Protein AF-0000000077143877 (afdb_homodimer)

Radius of gyration: 18.64 Å; Cα contacts (8 Å, |Δi|>4): 654; chains: 2; bounding box: 45×57×40 Å

InterPro domains:
  IPR003718 OsmC/Ohr conserved domain [PF02566] (35-132)
  IPR015946 K homology domain-like, alpha/beta [G3DSA:3.30.300.20] (2-137)
  IPR036102 OsmC/Ohr superfamily [SSF82784] (4-134)

Secondary structure (DSSP, 8-state):
-PPEEEEEEEEE-TTS-EEEE-SS-EEEE-TTSSSS--HHHHHHHHHHHHHHHHHHHHHHHHH---EEEEEEEEEEEE-SS-TTS--SEEEEEEEEEEEESS-HHHHHHHHHHHHHH-HHHHHHTTT-EEEEEEEE-/-PPEEEEEEEEE-TTS-EEEE-SS-EEEE-TTSSSS--HHHHHHHHHHHHHHHHHHHHHHHHH---EEEEEEEEEEEE-SS-TTS--SEEEEEEEEEEEESS-HHHHHHHHHHHHHH-HHHHHHTTT-EEEEEEEE-

Structure (mmCIF, N/CA/C/O backbone):
data_AF-0000000077143877-model_v1
#
loop_
_entity.id
_entity.type
_entity.pdbx_description
1 polymer 'Osmotically inducible protein C (OsmC)-like protein'
#
loop_
_atom_site.group_PDB
_atom_site.id
_atom_site.type_symbol
_atom_site.label_atom_id
_atom_site.label_alt_id
_atom_site.label_comp_id
_atom_site.label_asym_id
_atom_site.label_entity_id
_atom_site.label_seq_id
_atom_site.pdbx_PDB_ins_code
_atom_site.Cartn_x
_atom_site.Cartn_y
_atom_site.Cartn_z
_atom_site.occupancy
_atom_site.B_iso_or_equiv
_atom_site.auth_seq_id
_atom_site.auth_comp_id
_atom_site.auth_asym_id
_atom_site.auth_atom_id
_atom_site.pdbx_PDB_model_num
ATOM 1 N N . MET A 1 1 ? 21.422 12.633 -6.816 1 52.41 1 MET A N 1
ATOM 2 C CA . MET A 1 1 ? 21.797 11.789 -5.691 1 52.41 1 MET A CA 1
ATOM 3 C C . MET A 1 1 ? 21.281 10.367 -5.875 1 52.41 1 MET A C 1
ATOM 5 O O . MET A 1 1 ? 20.406 10.125 -6.707 1 52.41 1 MET A O 1
ATOM 9 N N . ALA A 1 2 ? 21.688 9.391 -5.031 1 69.44 2 ALA A N 1
ATOM 10 C CA . ALA A 1 2 ? 21.672 7.938 -5.188 1 69.44 2 ALA A CA 1
ATOM 11 C C . ALA A 1 2 ? 20.234 7.402 -5.07 1 69.44 2 ALA A C 1
ATOM 13 O O . ALA A 1 2 ? 19.406 7.984 -4.375 1 69.44 2 ALA A O 1
ATOM 14 N N . ARG A 1 3 ? 19.781 6.559 -5.949 1 89.31 3 ARG A N 1
ATOM 15 C CA . ARG A 1 3 ? 18.547 5.762 -5.984 1 89.31 3 ARG A CA 1
ATOM 16 C C . ARG A 1 3 ? 18.328 5.047 -4.656 1 89.31 3 ARG A C 1
ATOM 18 O O . ARG A 1 3 ? 19.281 4.559 -4.039 1 89.31 3 ARG A O 1
ATOM 25 N N . LYS A 1 4 ? 17.094 5.277 -4.086 1 94.56 4 LYS A N 1
ATOM 26 C CA . LYS A 1 4 ? 16.734 4.48 -2.918 1 94.56 4 LYS A CA 1
ATOM 27 C C . LYS A 1 4 ? 16.109 3.152 -3.334 1 94.56 4 LYS A C 1
ATOM 29 O O . LYS A 1 4 ? 15.18 3.125 -4.145 1 94.56 4 LYS A O 1
ATOM 34 N N . GLU A 1 5 ? 16.688 2.064 -2.715 1 95.88 5 GLU A N 1
ATOM 35 C CA . GLU A 1 5 ? 16.25 0.734 -3.129 1 95.88 5 GLU A CA 1
ATOM 36 C C . GLU A 1 5 ? 15.617 -0.028 -1.97 1 95.88 5 GLU A C 1
ATOM 38 O O . GLU A 1 5 ? 16 0.163 -0.813 1 95.88 5 GLU A O 1
ATOM 43 N N . TYR A 1 6 ? 14.695 -0.876 -2.342 1 96.25 6 TYR A N 1
ATOM 44 C CA . TYR A 1 6 ? 13.969 -1.703 -1.387 1 96.25 6 TYR A CA 1
ATOM 45 C C . TYR A 1 6 ? 13.922 -3.156 -1.846 1 96.25 6 TYR A C 1
ATOM 47 O O . TYR A 1 6 ? 13.836 -3.432 -3.045 1 96.25 6 TYR A O 1
ATOM 55 N N . ALA A 1 7 ? 13.984 -4.027 -0.867 1 97.75 7 ALA A N 1
ATOM 56 C CA . ALA A 1 7 ? 13.883 -5.457 -1.147 1 97.75 7 ALA A CA 1
ATOM 57 C C . ALA A 1 7 ? 12.945 -6.145 -0.155 1 97.75 7 ALA A C 1
ATOM 59 O O . ALA A 1 7 ? 13.062 -5.949 1.057 1 97.75 7 ALA A O 1
ATOM 60 N N . PHE A 1 8 ? 12.008 -6.906 -0.697 1 98.38 8 PHE A N 1
ATOM 61 C CA . PHE A 1 8 ? 11.023 -7.598 0.123 1 98.38 8 PHE A CA 1
ATOM 62 C C . PHE A 1 8 ? 10.766 -9 -0.412 1 98.38 8 PHE A C 1
ATOM 64 O O . PHE A 1 8 ? 10.992 -9.273 -1.592 1 98.38 8 PHE A O 1
ATOM 71 N N . THR A 1 9 ? 10.32 -9.852 0.498 1 98.81 9 THR A N 1
ATOM 72 C CA . THR A 1 9 ? 9.875 -11.18 0.097 1 98.81 9 THR A CA 1
ATOM 73 C C . THR A 1 9 ? 8.539 -11.523 0.747 1 98.81 9 THR A C 1
ATOM 75 O O . THR A 1 9 ? 8.188 -10.969 1.79 1 98.81 9 THR A O 1
ATOM 78 N N . ALA A 1 10 ? 7.785 -12.367 0.108 1 98.88 10 ALA A N 1
ATOM 79 C CA . ALA A 1 10 ? 6.531 -12.859 0.678 1 98.88 10 ALA A CA 1
ATOM 80 C C . ALA A 1 10 ? 6.246 -14.289 0.224 1 98.88 10 ALA A C 1
ATOM 82 O O . ALA A 1 10 ? 6.684 -14.703 -0.854 1 98.88 10 ALA A O 1
ATOM 83 N N . LYS A 1 11 ? 5.527 -14.969 1.056 1 98.88 11 LYS A N 1
ATOM 84 C CA . LYS A 1 11 ? 5.195 -16.359 0.757 1 98.88 11 LYS A CA 1
ATOM 85 C C . LYS A 1 11 ? 3.762 -16.688 1.161 1 98.88 11 LYS A C 1
ATOM 87 O O . LYS A 1 11 ? 3.297 -16.25 2.219 1 98.88 11 LYS A O 1
ATOM 92 N N . LEU A 1 12 ? 3.164 -17.469 0.343 1 98.81 12 LEU A N 1
ATOM 93 C CA . LEU A 1 12 ? 1.845 -18 0.667 1 98.81 12 LEU A CA 1
ATOM 94 C C . LEU A 1 12 ? 1.952 -19.141 1.681 1 98.81 12 LEU A C 1
ATOM 96 O O . LEU A 1 12 ? 2.756 -20.062 1.506 1 98.81 12 LEU A O 1
ATOM 100 N N . ASN A 1 13 ? 1.117 -19.062 2.643 1 98.75 13 ASN A N 1
ATOM 101 C CA . ASN A 1 13 ? 1.1 -20.109 3.666 1 98.75 13 ASN A CA 1
ATOM 102 C C . ASN A 1 13 ? 0.046 -21.172 3.369 1 98.75 13 ASN A C 1
ATOM 104 O O . ASN A 1 13 ? -0.885 -20.922 2.6 1 98.75 13 ASN A O 1
ATOM 108 N N . PRO A 1 14 ? 0.128 -22.297 3.973 1 97.5 14 PRO A N 1
ATOM 109 C CA . PRO A 1 14 ? -0.839 -23.375 3.738 1 97.5 14 PRO A CA 1
ATOM 110 C C . PRO A 1 14 ? -2.27 -22.969 4.086 1 97.5 14 PRO A C 1
ATOM 112 O O . PRO A 1 14 ? -3.221 -23.453 3.469 1 97.5 14 PRO A O 1
ATOM 115 N N . ASP A 1 15 ? -2.438 -22.078 5.055 1 97.5 15 ASP A N 1
ATOM 116 C CA . ASP A 1 15 ? -3.779 -21.672 5.457 1 97.5 15 ASP A CA 1
ATOM 117 C C . ASP A 1 15 ? -4.277 -20.5 4.605 1 97.5 15 ASP A C 1
ATOM 119 O O . ASP A 1 15 ? -5.254 -19.844 4.957 1 97.5 15 ASP A O 1
ATOM 123 N N . ARG A 1 16 ? -3.514 -20.078 3.578 1 97.25 16 ARG A N 1
ATOM 124 C CA . ARG A 1 16 ? -3.859 -19.109 2.543 1 97.25 16 ARG A CA 1
ATOM 125 C C . ARG A 1 16 ? -3.561 -17.688 3.006 1 97.25 16 ARG A C 1
ATOM 127 O O . ARG A 1 16 ? -3.832 -16.719 2.283 1 97.25 16 ARG A O 1
ATOM 134 N N . THR A 1 17 ? -3.043 -17.578 4.23 1 98.69 17 THR A N 1
ATOM 135 C CA . THR A 1 17 ? -2.479 -16.297 4.598 1 98.69 17 THR A CA 1
ATOM 136 C C . THR A 1 17 ? -1.155 -16.062 3.871 1 98.69 17 THR A C 1
ATOM 138 O O . THR A 1 17 ? -0.619 -16.969 3.236 1 98.69 17 THR A O 1
ATOM 141 N N . VAL A 1 18 ? -0.719 -14.836 3.896 1 98.88 18 VAL A N 1
ATOM 142 C CA . VAL A 1 18 ? 0.561 -14.492 3.283 1 98.88 18 VAL A CA 1
ATOM 143 C C . VAL A 1 18 ? 1.492 -13.891 4.336 1 98.88 18 VAL A C 1
ATOM 145 O O . VAL A 1 18 ? 1.083 -13.039 5.121 1 98.88 18 VAL A O 1
ATOM 148 N N . THR A 1 19 ? 2.684 -14.367 4.379 1 98.94 19 THR A N 1
ATOM 149 C CA . THR A 1 19 ? 3.705 -13.766 5.227 1 98.94 19 THR A CA 1
ATOM 150 C C . THR A 1 19 ? 4.699 -12.961 4.387 1 98.94 19 THR A C 1
ATOM 152 O O . THR A 1 19 ? 5.34 -13.508 3.486 1 98.94 19 THR A O 1
ATOM 155 N N . GLY A 1 20 ? 4.758 -11.734 4.633 1 98.81 20 GLY A N 1
ATOM 156 C CA . GLY A 1 20 ? 5.738 -10.859 4.016 1 98.81 20 GLY A CA 1
ATOM 157 C C . GLY A 1 20 ? 6.887 -10.5 4.941 1 98.81 20 GLY A C 1
ATOM 158 O O . GLY A 1 20 ? 6.707 -10.414 6.16 1 98.81 20 GLY A O 1
ATOM 159 N N . LYS A 1 21 ? 8.031 -10.242 4.324 1 98.44 21 LYS A N 1
ATOM 160 C CA . LYS A 1 21 ? 9.211 -9.906 5.109 1 98.44 21 LYS A CA 1
ATOM 161 C C . LYS A 1 21 ? 9.883 -8.641 4.582 1 98.44 21 LYS A C 1
ATOM 163 O O . LYS A 1 21 ? 10.047 -8.477 3.371 1 98.44 21 LYS A O 1
ATOM 168 N N . THR A 1 22 ? 10.156 -7.793 5.488 1 97.31 22 THR A N 1
ATOM 169 C CA . THR A 1 22 ? 11.039 -6.652 5.27 1 97.31 22 THR A CA 1
ATOM 170 C C . THR A 1 22 ? 12.367 -6.852 5.992 1 97.31 22 THR A C 1
ATOM 172 O O . THR A 1 22 ? 12.547 -7.84 6.707 1 97.31 22 THR A O 1
ATOM 175 N N . PRO A 1 23 ? 13.352 -6.012 5.801 1 96.75 23 PRO A N 1
ATOM 176 C CA . PRO A 1 23 ? 14.648 -6.219 6.449 1 96.75 23 PRO A CA 1
ATOM 177 C C . PRO A 1 23 ? 14.523 -6.418 7.961 1 96.75 23 PRO A C 1
ATOM 179 O O . PRO A 1 23 ? 15.258 -7.227 8.539 1 96.75 23 PRO A O 1
ATOM 182 N N . LYS A 1 24 ? 13.508 -5.805 8.625 1 97.44 24 LYS A N 1
ATOM 183 C CA . LYS A 1 24 ? 13.477 -5.84 10.086 1 97.44 24 LYS A CA 1
ATOM 184 C C . LYS A 1 24 ? 12.141 -6.383 10.594 1 97.44 24 LYS A C 1
ATOM 186 O O . LYS A 1 24 ? 11.969 -6.57 11.805 1 97.44 24 LYS A O 1
ATOM 191 N N . HIS A 1 25 ? 11.188 -6.609 9.742 1 98.25 25 HIS A N 1
ATOM 192 C CA . HIS A 1 25 ? 9.852 -6.953 10.203 1 98.25 25 HIS A CA 1
ATOM 193 C C . HIS A 1 25 ? 9.25 -8.086 9.375 1 98.25 25 HIS A C 1
ATOM 195 O O . HIS A 1 25 ? 9.656 -8.305 8.234 1 98.25 25 HIS A O 1
ATOM 201 N N . GLU A 1 26 ? 8.383 -8.805 9.977 1 98.31 26 GLU A N 1
ATOM 202 C CA . GLU A 1 26 ? 7.527 -9.789 9.328 1 98.31 26 GLU A CA 1
ATOM 203 C C . GLU A 1 26 ? 6.055 -9.398 9.43 1 98.31 26 GLU A C 1
ATOM 205 O O . GLU A 1 26 ? 5.598 -8.953 10.484 1 98.31 26 GLU A O 1
ATOM 210 N N . LEU A 1 27 ? 5.359 -9.492 8.375 1 98.31 27 LEU A N 1
ATOM 211 C CA . LEU A 1 27 ? 3.961 -9.078 8.305 1 98.31 27 LEU A CA 1
ATOM 212 C C . LEU A 1 27 ? 3.072 -10.242 7.871 1 98.31 27 LEU A C 1
ATOM 214 O O . LEU A 1 27 ? 3.305 -10.852 6.824 1 98.31 27 LEU A O 1
ATOM 218 N N . LEU A 1 28 ? 2.094 -10.531 8.672 1 98.69 28 LEU A N 1
ATOM 219 C CA . LEU A 1 28 ? 1.077 -11.508 8.289 1 98.69 28 LEU A CA 1
ATOM 220 C C . LEU A 1 28 ? -0.135 -10.82 7.676 1 98.69 28 LEU A C 1
ATOM 222 O O . LEU A 1 28 ? -0.654 -9.852 8.234 1 98.69 28 LEU A O 1
ATOM 226 N N . MET A 1 29 ? -0.549 -11.32 6.582 1 98.75 29 MET A N 1
ATOM 227 C CA . MET A 1 29 ? -1.708 -10.766 5.883 1 98.75 29 MET A CA 1
ATOM 228 C C . MET A 1 29 ? -2.754 -11.844 5.625 1 98.75 29 MET A C 1
ATOM 230 O O . MET A 1 29 ? -2.408 -12.992 5.328 1 98.75 29 MET A O 1
ATOM 234 N N . ASP A 1 30 ? -3.943 -11.406 5.734 1 98.69 30 ASP A N 1
ATOM 235 C CA . ASP A 1 30 ? -5.078 -12.297 5.496 1 98.69 30 ASP A CA 1
ATOM 236 C C . ASP A 1 30 ? -6.172 -11.586 4.703 1 98.69 30 ASP A C 1
ATOM 238 O O . ASP A 1 30 ? -6.762 -10.609 5.176 1 98.69 30 ASP A O 1
ATOM 242 N N . SER A 1 31 ? -6.484 -12.078 3.586 1 97.25 31 SER A N 1
ATOM 243 C CA . SER A 1 31 ? -7.469 -11.438 2.721 1 97.25 31 SER A CA 1
ATOM 244 C C . SER A 1 31 ? -8.828 -11.328 3.414 1 97.25 31 SER A C 1
ATOM 246 O O . SER A 1 31 ? -9.594 -10.406 3.139 1 97.25 31 SER A O 1
ATOM 248 N N . SER A 1 32 ? -9.109 -12.289 4.316 1 95.75 32 SER A N 1
ATOM 249 C CA . SER A 1 32 ? -10.367 -12.258 5.059 1 95.75 32 SER A CA 1
ATOM 250 C C . SER A 1 32 ? -10.273 -11.312 6.25 1 95.75 32 SER A C 1
ATOM 252 O O . SER A 1 32 ? -11.266 -11.086 6.949 1 95.75 32 SER A O 1
ATOM 254 N N . ALA A 1 33 ? -9.102 -10.812 6.582 1 97 33 ALA A N 1
ATOM 255 C CA . ALA A 1 33 ? -8.805 -9.891 7.672 1 97 33 ALA A CA 1
ATOM 256 C C . ALA A 1 33 ? -9.117 -10.523 9.0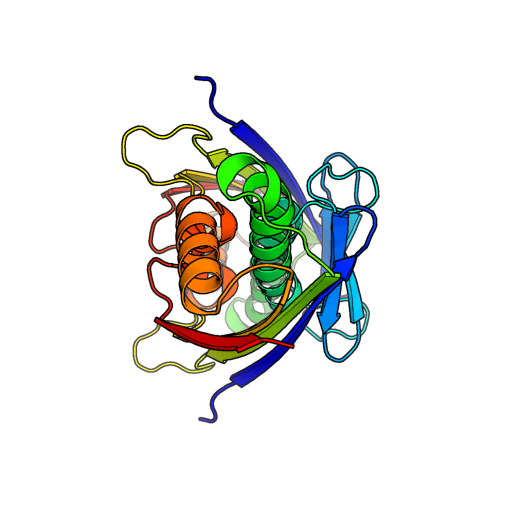23 1 97 33 ALA A C 1
ATOM 258 O O . ALA A 1 33 ? -9.477 -9.82 9.977 1 97 33 ALA A O 1
ATOM 259 N N . THR A 1 34 ? -9.07 -11.805 9.109 1 97.12 34 THR A N 1
ATOM 260 C CA . THR A 1 34 ? -9.359 -12.5 10.359 1 97.12 34 THR A CA 1
ATOM 261 C C . THR A 1 34 ? -8.086 -12.727 11.164 1 97.12 34 THR A C 1
ATOM 263 O O . THR A 1 34 ? -7.996 -12.32 12.328 1 97.12 34 THR A O 1
ATOM 266 N N . LYS A 1 35 ? -7.105 -13.234 10.586 1 97.81 35 LYS A N 1
ATOM 267 C CA . LYS A 1 35 ? -5.859 -13.57 11.273 1 97.81 35 LYS A CA 1
ATOM 268 C C . LYS A 1 35 ? -4.855 -12.422 11.188 1 97.81 35 LYS A C 1
ATOM 270 O O . LYS A 1 35 ? -3.852 -12.414 11.898 1 97.81 35 LYS A O 1
ATOM 275 N N . GLY A 1 36 ? -5.062 -11.453 10.375 1 97.88 36 GLY A N 1
ATOM 276 C CA . GLY A 1 36 ? -4.27 -10.266 10.109 1 97.88 36 GLY A CA 1
ATOM 277 C C . GLY A 1 36 ? -4.949 -9.305 9.148 1 97.88 36 GLY A C 1
ATOM 278 O O . GLY A 1 36 ? -6.035 -9.586 8.641 1 97.88 36 GLY A O 1
ATOM 279 N N . PRO A 1 37 ? -4.359 -8.141 8.992 1 98.38 37 PRO A N 1
ATOM 280 C CA . PRO A 1 37 ? -4.934 -7.207 8.023 1 98.38 37 PRO A CA 1
ATOM 281 C C . PRO A 1 37 ? -4.922 -7.746 6.594 1 98.38 37 PRO A C 1
ATOM 283 O O . PRO A 1 37 ? -4.07 -8.57 6.254 1 98.38 37 PRO A O 1
ATOM 286 N N . SER A 1 38 ? -5.875 -7.379 5.836 1 98.19 38 SER A N 1
ATOM 287 C CA . SER A 1 38 ? -5.844 -7.699 4.414 1 98.19 38 SER A CA 1
ATOM 288 C C . SER A 1 38 ? -4.789 -6.875 3.682 1 98.19 38 SER A C 1
ATOM 290 O O . SER A 1 38 ? -4.348 -5.84 4.18 1 98.19 38 SER A O 1
ATOM 292 N N . PRO A 1 39 ? -4.41 -7.328 2.477 1 98.44 39 PRO A N 1
ATOM 293 C CA . PRO A 1 39 ? -3.432 -6.582 1.686 1 98.44 39 PRO A CA 1
ATOM 294 C C . PRO A 1 39 ? -3.873 -5.145 1.405 1 98.44 39 PRO A C 1
ATOM 296 O O . PRO A 1 39 ? -3.066 -4.219 1.501 1 98.44 39 PRO A O 1
ATOM 299 N N . LEU A 1 40 ? -5.109 -4.906 1.09 1 97.31 40 LEU A N 1
ATOM 300 C CA . LEU A 1 40 ? -5.625 -3.568 0.82 1 97.31 40 LEU A CA 1
ATOM 301 C C . LEU A 1 40 ? -5.543 -2.693 2.066 1 97.31 40 LEU A C 1
ATOM 303 O O . LEU A 1 40 ? -5.215 -1.508 1.977 1 97.31 40 LEU A O 1
ATOM 307 N N . GLU A 1 41 ? -5.863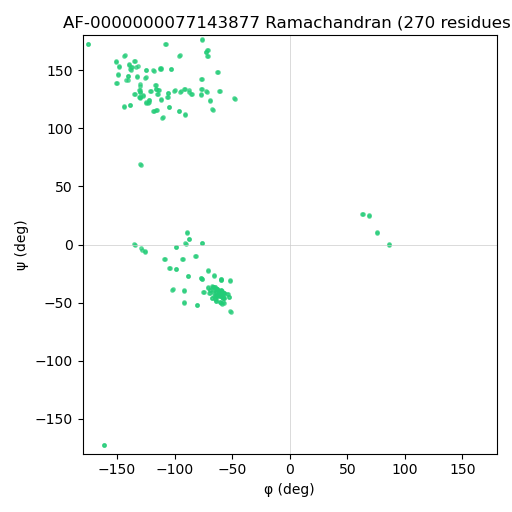 -3.305 3.242 1 97.62 41 GLU A N 1
ATOM 308 C CA . GLU A 1 41 ? -5.719 -2.574 4.5 1 97.62 41 GLU A CA 1
ATOM 309 C C . GLU A 1 41 ? -4.277 -2.121 4.711 1 97.62 41 GLU A C 1
ATOM 311 O O . GLU A 1 41 ? -4.035 -1.004 5.168 1 97.62 41 GLU A O 1
ATOM 316 N N . LEU A 1 42 ? -3.283 -2.953 4.375 1 98.38 42 LEU A N 1
ATOM 317 C CA . LEU A 1 42 ? -1.88 -2.578 4.508 1 98.38 42 LEU A CA 1
ATOM 318 C C . LEU A 1 42 ? -1.536 -1.421 3.576 1 98.38 42 LEU A C 1
ATOM 320 O O . LEU A 1 42 ? -0.886 -0.458 3.988 1 98.38 42 LEU A O 1
ATOM 324 N N . MET A 1 43 ? -1.973 -1.536 2.322 1 97.31 43 MET A N 1
ATOM 325 C CA . MET A 1 43 ? -1.685 -0.477 1.358 1 97.31 43 MET A CA 1
ATOM 326 C C . MET A 1 43 ? -2.244 0.859 1.835 1 97.31 43 MET A C 1
ATOM 328 O O . MET A 1 43 ? -1.54 1.87 1.83 1 97.31 43 MET A O 1
ATOM 332 N N . MET A 1 44 ? -3.475 0.856 2.314 1 97.56 44 MET A N 1
ATOM 333 C CA . MET A 1 44 ? -4.129 2.096 2.723 1 97.56 44 MET A CA 1
ATOM 334 C C . MET A 1 44 ? -3.482 2.666 3.979 1 97.56 44 MET A C 1
ATOM 336 O O . MET A 1 44 ? -3.365 3.885 4.125 1 97.56 44 MET A O 1
ATOM 340 N N . ASN A 1 45 ? -3.133 1.787 4.863 1 98.56 45 ASN A N 1
ATOM 341 C CA . ASN A 1 45 ? -2.408 2.271 6.035 1 98.56 45 ASN A CA 1
ATOM 342 C C . ASN A 1 45 ? -1.031 2.811 5.656 1 98.56 45 ASN A C 1
ATOM 344 O O . ASN A 1 45 ? -0.553 3.777 6.254 1 98.56 45 ASN A O 1
ATOM 348 N N . GLY 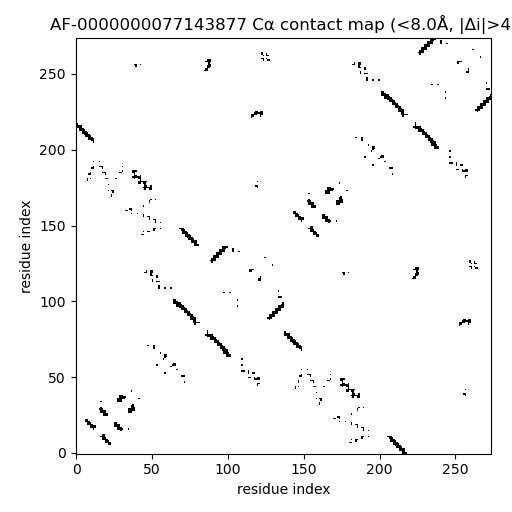A 1 46 ? -0.382 2.152 4.676 1 98.44 46 GLY A N 1
ATOM 349 C CA . GLY A 1 46 ? 0.84 2.721 4.125 1 98.44 46 GLY A CA 1
ATOM 350 C C . GLY A 1 46 ? 0.674 4.152 3.658 1 98.44 46 GLY A C 1
ATOM 351 O O . GLY A 1 46 ? 1.521 5.004 3.936 1 98.44 46 GLY A O 1
ATOM 352 N N . LEU A 1 47 ? -0.401 4.422 2.959 1 97.75 47 LEU A N 1
ATOM 353 C CA . LEU A 1 47 ? -0.703 5.773 2.5 1 97.75 47 LEU A CA 1
ATOM 354 C C . LEU A 1 47 ? -0.837 6.73 3.68 1 97.75 47 LEU A C 1
ATOM 356 O O . LEU A 1 47 ? -0.19 7.781 3.711 1 97.75 47 LEU A O 1
ATOM 360 N N . MET A 1 48 ? -1.65 6.352 4.668 1 98.69 48 MET A N 1
ATOM 361 C CA . MET A 1 48 ? -1.882 7.223 5.816 1 98.69 48 MET A CA 1
ATOM 362 C C . MET A 1 48 ? -0.593 7.441 6.602 1 98.69 48 MET A C 1
ATOM 364 O O . MET A 1 48 ? -0.277 8.57 6.98 1 98.69 48 MET A O 1
ATOM 368 N N . GLY A 1 49 ? 0.136 6.383 6.812 1 98.81 49 GLY A N 1
ATOM 369 C CA . GLY A 1 49 ? 1.4 6.488 7.523 1 98.81 49 GLY A CA 1
ATOM 370 C C . GLY A 1 49 ? 2.398 7.402 6.836 1 98.81 49 GLY A C 1
ATOM 371 O O . GLY A 1 49 ? 3.086 8.188 7.492 1 98.81 49 GLY A O 1
ATOM 372 N N . CYS A 1 50 ? 2.514 7.285 5.555 1 98.69 50 CYS A N 1
ATOM 373 C CA . CYS A 1 50 ? 3.459 8.094 4.793 1 98.69 50 CYS A CA 1
ATOM 374 C C . CYS A 1 50 ? 3.104 9.57 4.875 1 98.69 50 CYS A C 1
ATOM 376 O O . CYS A 1 50 ? 3.961 10.406 5.172 1 98.69 50 CYS A O 1
ATOM 378 N N . GLU A 1 51 ? 1.848 9.883 4.648 1 98.5 51 GLU A N 1
ATOM 379 C CA . GLU A 1 51 ? 1.398 11.273 4.691 1 98.5 51 GLU A CA 1
ATOM 380 C C . GLU A 1 51 ? 1.637 11.891 6.066 1 98.5 51 GLU A C 1
ATOM 382 O O . GLU A 1 51 ? 2.188 12.984 6.176 1 98.5 51 GLU A O 1
ATOM 387 N N . LEU A 1 52 ? 1.213 11.188 7.098 1 98.88 52 LEU A N 1
ATOM 388 C CA . LEU A 1 52 ? 1.362 11.703 8.453 1 98.88 52 LEU A CA 1
ATOM 389 C C . LEU A 1 52 ? 2.836 11.867 8.812 1 98.88 52 LEU A C 1
ATOM 391 O O . LEU A 1 52 ? 3.221 12.852 9.445 1 98.88 52 LEU A O 1
ATOM 395 N N . SER A 1 53 ? 3.631 10.945 8.367 1 98.69 53 SER A N 1
ATOM 396 C CA . SER A 1 53 ? 5.055 11 8.68 1 98.69 53 SER A CA 1
ATOM 397 C C . SER A 1 53 ? 5.738 12.148 7.945 1 98.69 53 SER A C 1
ATOM 399 O O . SER A 1 53 ? 6.625 12.805 8.5 1 98.69 53 SER A O 1
ATOM 401 N N . VAL A 1 54 ? 5.398 12.336 6.723 1 98.56 54 VAL A N 1
ATOM 402 C CA . VAL A 1 54 ? 5.977 13.422 5.938 1 98.56 54 VAL A CA 1
ATOM 403 C C . VAL A 1 54 ? 5.629 14.766 6.574 1 98.56 54 VAL A C 1
ATOM 405 O O . VAL A 1 54 ? 6.496 15.633 6.723 1 98.56 54 VAL A O 1
ATOM 408 N N . ILE A 1 55 ? 4.383 14.914 6.988 1 98.75 55 ILE A N 1
ATOM 409 C CA . ILE A 1 55 ? 3.963 16.156 7.641 1 98.75 55 ILE A CA 1
ATOM 410 C C . ILE A 1 55 ? 4.73 16.328 8.953 1 98.75 55 ILE A C 1
ATOM 412 O O . ILE A 1 55 ? 5.203 17.422 9.258 1 98.75 55 ILE A O 1
ATOM 416 N N . SER A 1 56 ? 4.836 15.297 9.664 1 98.31 56 SER A N 1
ATOM 417 C CA . SER A 1 56 ? 5.539 15.32 10.945 1 98.31 56 SER A CA 1
ATOM 418 C C . SER A 1 56 ? 6.992 15.742 10.773 1 98.31 56 SER A C 1
ATOM 420 O O . SER A 1 56 ? 7.539 16.469 11.609 1 98.31 56 SER A O 1
ATOM 422 N N . TYR A 1 57 ? 7.602 15.273 9.75 1 97.88 57 TYR A N 1
ATOM 423 C CA . TYR A 1 57 ? 9.023 15.516 9.539 1 97.88 57 TYR A CA 1
ATOM 424 C C . TYR A 1 57 ? 9.258 16.906 8.945 1 97.88 57 TYR A C 1
ATOM 426 O O . TYR A 1 57 ? 10.023 17.688 9.492 1 97.88 57 TYR A O 1
ATOM 434 N N . TYR A 1 58 ? 8.602 17.25 7.887 1 98.06 58 TYR A N 1
ATOM 435 C CA . TYR A 1 58 ? 8.898 18.453 7.133 1 98.06 58 TYR A CA 1
ATOM 436 C C . TYR A 1 58 ? 8.125 19.656 7.688 1 98.06 58 TYR A C 1
ATOM 438 O O . TYR A 1 58 ? 8.547 20.797 7.547 1 98.06 58 TYR A O 1
ATOM 446 N N . GLY A 1 59 ? 6.98 19.391 8.305 1 98.25 59 GLY A N 1
ATOM 447 C CA . GLY A 1 59 ? 6.133 20.453 8.82 1 98.25 59 GLY A CA 1
ATOM 448 C C . GLY A 1 59 ? 6.875 21.438 9.703 1 98.25 59 GLY A C 1
ATOM 449 O O . GLY A 1 59 ? 6.934 22.625 9.406 1 98.25 59 GLY A O 1
ATOM 450 N N . PRO A 1 60 ? 7.492 20.891 10.781 1 98.06 60 PRO A N 1
ATOM 451 C CA . PRO A 1 60 ? 8.25 21.781 11.664 1 98.06 60 PRO A CA 1
ATOM 452 C C . PRO A 1 60 ? 9.461 22.406 10.984 1 98.06 60 PRO A C 1
ATOM 454 O O . PRO A 1 60 ? 9.734 23.594 11.156 1 98.06 60 PRO A O 1
ATOM 457 N N . LYS A 1 61 ? 10.117 21.734 10.156 1 97.94 61 LYS A N 1
ATOM 458 C CA . LYS A 1 61 ? 1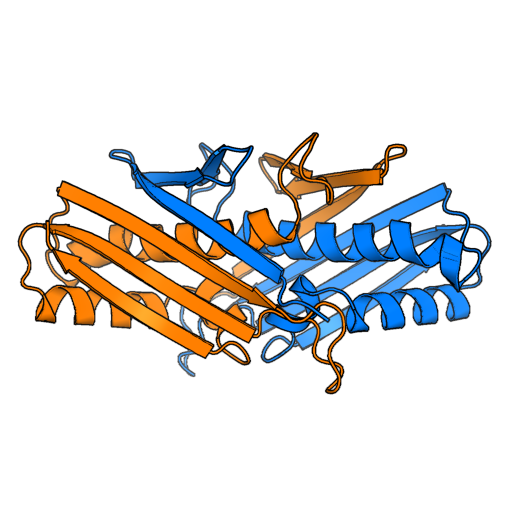1.391 22.156 9.578 1 97.94 61 LYS A CA 1
ATOM 459 C C . LYS A 1 61 ? 11.188 23.234 8.531 1 97.94 61 LYS A C 1
ATOM 461 O O . LYS A 1 61 ? 11.969 24.188 8.453 1 97.94 61 LYS A O 1
ATOM 466 N N . LEU A 1 62 ? 10.195 23.078 7.75 1 98.25 62 LEU A N 1
ATOM 467 C CA . LEU A 1 62 ? 10.047 23.953 6.59 1 98.25 62 LEU A CA 1
ATOM 468 C C . LEU A 1 62 ? 8.961 25 6.828 1 98.25 62 LEU A C 1
ATOM 470 O O . LEU A 1 62 ? 8.961 26.062 6.207 1 98.25 62 LEU A O 1
ATOM 474 N N . PHE A 1 63 ? 8.039 24.703 7.816 1 98.5 63 PHE A N 1
ATOM 475 C CA . PHE A 1 63 ? 6.867 25.562 7.898 1 98.5 63 PHE A CA 1
ATOM 476 C C . PHE A 1 63 ? 6.668 26.078 9.32 1 98.5 63 PHE A C 1
ATOM 478 O O . PHE A 1 63 ? 5.711 26.797 9.602 1 98.5 63 PHE A O 1
ATOM 485 N N . GLY A 1 64 ? 7.539 25.578 10.25 1 98.62 64 GLY A N 1
ATOM 486 C CA . GLY A 1 64 ? 7.379 25.969 11.641 1 98.62 64 GLY A CA 1
ATOM 487 C C . GLY A 1 64 ? 6.133 25.391 12.281 1 98.62 64 GLY A C 1
ATOM 488 O O . GLY A 1 64 ? 5.559 26 13.188 1 98.62 64 GLY A O 1
ATOM 489 N N . LEU A 1 65 ? 5.699 24.344 11.773 1 98.5 65 LEU A N 1
ATOM 490 C CA . LEU A 1 65 ? 4.496 23.688 12.266 1 98.5 65 LEU A CA 1
ATOM 491 C C . LEU A 1 65 ? 4.734 23.078 13.648 1 98.5 65 LEU A C 1
ATOM 493 O O . LEU A 1 65 ? 5.688 22.328 13.852 1 98.5 65 LEU A O 1
ATOM 497 N N . GLN A 1 66 ? 3.961 23.438 14.586 1 98.56 66 GLN A N 1
ATOM 498 C CA . GLN A 1 66 ? 3.92 22.812 15.898 1 98.56 66 GLN A CA 1
ATOM 499 C C . GLN A 1 66 ? 2.623 22.031 16.109 1 98.56 66 GLN A C 1
ATOM 501 O O . GLN A 1 66 ? 1.562 22.625 16.312 1 98.56 66 GLN A O 1
ATOM 506 N N . LEU A 1 67 ? 2.738 20.719 16.125 1 98.25 67 LEU A N 1
ATOM 507 C CA . LEU A 1 67 ? 1.562 19.859 16.172 1 98.25 67 LEU A CA 1
ATOM 508 C C . LEU A 1 67 ? 1.182 19.531 17.609 1 98.25 67 LEU A C 1
ATOM 510 O O . LEU A 1 67 ? 2.043 19.1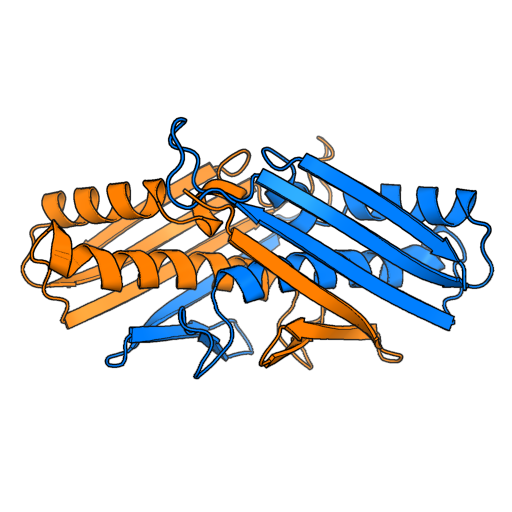72 18.422 1 98.25 67 LEU A O 1
ATOM 514 N N . GLU A 1 68 ? 0.008 19.641 17.859 1 98.12 68 GLU A N 1
ATOM 515 C CA . GLU A 1 68 ? -0.547 19.062 19.078 1 98.12 68 GLU A CA 1
ATOM 516 C C . GLU A 1 68 ? -1.273 17.75 18.797 1 98.12 68 GLU A C 1
ATOM 518 O O . GLU A 1 68 ? -1.26 16.828 19.609 1 98.12 68 GLU A O 1
ATOM 523 N N . ASP A 1 69 ? -1.953 17.734 17.688 1 98.56 69 ASP A N 1
ATOM 524 C CA . ASP A 1 69 ? -2.682 16.547 17.25 1 98.56 69 ASP A CA 1
ATOM 525 C C . ASP A 1 69 ? -2.779 16.484 15.734 1 98.56 69 ASP A C 1
ATOM 527 O O . ASP A 1 69 ? -2.967 17.516 15.078 1 98.56 69 ASP A O 1
ATOM 531 N N . LEU A 1 70 ? -2.619 15.367 15.188 1 98.81 70 LEU A N 1
ATOM 532 C CA . LEU A 1 70 ? -2.764 15.125 13.758 1 98.81 70 LEU A CA 1
ATOM 533 C C . LEU A 1 70 ? -3.369 13.75 13.5 1 98.81 70 LEU A C 1
ATOM 535 O O . LEU A 1 70 ? -2.785 12.727 13.867 1 98.81 70 LEU A O 1
ATOM 539 N N . GLU A 1 71 ? -4.496 13.734 12.875 1 98.75 71 GLU A N 1
ATOM 540 C CA . GLU A 1 71 ? -5.25 12.516 12.594 1 98.75 71 GLU A CA 1
ATOM 541 C C . GLU A 1 71 ? -5.828 12.539 11.188 1 98.75 71 GLU A C 1
ATOM 543 O O . GLU A 1 71 ? -6.086 13.609 10.633 1 98.75 71 GLU A O 1
ATOM 548 N N . MET A 1 72 ? -5.957 11.383 10.68 1 98.44 72 MET A N 1
ATOM 549 C CA . MET A 1 72 ? -6.539 11.195 9.352 1 98.44 72 MET A CA 1
ATOM 550 C C . MET A 1 72 ? -7.633 10.141 9.383 1 98.44 72 MET A C 1
ATOM 552 O O . MET A 1 72 ? -7.488 9.109 10.047 1 98.44 72 MET A O 1
ATOM 556 N N . LYS A 1 73 ? -8.68 10.406 8.719 1 98.56 73 LYS A N 1
ATOM 557 C CA . LYS A 1 73 ? -9.695 9.414 8.375 1 98.56 73 LYS A CA 1
ATOM 558 C C . LYS A 1 73 ? -9.797 9.242 6.859 1 98.56 73 LYS A C 1
ATOM 560 O O . LYS A 1 73 ? -9.789 10.219 6.113 1 98.56 73 LYS A O 1
ATOM 565 N N . VAL A 1 74 ? -9.906 8.008 6.469 1 98.25 74 VAL A N 1
ATOM 566 C CA . VAL A 1 74 ? -9.961 7.742 5.035 1 98.25 74 VAL A CA 1
ATOM 567 C C . VAL A 1 74 ? -11.133 6.824 4.719 1 98.25 74 VAL A C 1
ATOM 569 O O . VAL A 1 74 ? -11.375 5.84 5.43 1 98.25 74 VAL A O 1
ATOM 572 N N . GLN A 1 75 ? -11.852 7.215 3.732 1 97.44 75 GLN A N 1
ATOM 573 C CA . GLN A 1 75 ? -12.82 6.352 3.068 1 97.44 75 GLN A CA 1
ATOM 574 C C . GLN A 1 75 ? -12.398 6.055 1.632 1 97.44 75 GLN A C 1
ATOM 576 O O . GLN A 1 75 ? -11.961 6.953 0.908 1 97.44 75 GLN A O 1
ATOM 581 N N . ALA A 1 76 ? -12.469 4.781 1.298 1 96.69 76 ALA A N 1
ATOM 582 C CA . ALA A 1 76 ? -12.102 4.383 -0.059 1 96.69 76 ALA A CA 1
ATOM 583 C C . ALA A 1 76 ? -13.125 3.416 -0.644 1 96.69 76 ALA A C 1
ATOM 585 O O . ALA A 1 76 ? -13.898 2.797 0.093 1 96.69 76 ALA A O 1
ATOM 586 N N . TRP A 1 77 ? -13.141 3.373 -1.96 1 95.5 77 TRP A N 1
ATOM 587 C CA . TRP A 1 77 ? -14.039 2.375 -2.539 1 95.5 77 TRP A CA 1
ATOM 588 C C . TRP A 1 77 ? -13.508 1.89 -3.887 1 95.5 77 TRP A C 1
ATOM 590 O O . TRP A 1 77 ? -12.688 2.557 -4.512 1 95.5 77 TRP A O 1
ATOM 600 N N . ARG A 1 78 ? -13.938 0.71 -4.281 1 95.94 78 ARG A N 1
ATOM 601 C CA . ARG A 1 78 ? -13.664 0.103 -5.578 1 95.94 78 ARG A CA 1
ATOM 602 C C . ARG A 1 78 ? -14.867 -0.692 -6.074 1 95.94 78 ARG A C 1
ATOM 604 O O . ARG A 1 78 ? -15.789 -0.973 -5.309 1 95.94 78 ARG A O 1
ATOM 611 N N . ASP A 1 79 ? -14.859 -0.97 -7.352 1 95 79 ASP A N 1
ATOM 612 C CA . ASP A 1 79 ? -15.859 -1.853 -7.953 1 95 79 ASP A CA 1
ATOM 613 C C . ASP A 1 79 ? -15.328 -3.279 -8.07 1 95 79 ASP A C 1
ATOM 615 O O . ASP A 1 79 ? -14.375 -3.537 -8.812 1 95 79 ASP A O 1
ATOM 619 N N . PRO A 1 80 ? -15.922 -4.25 -7.344 1 93.69 80 PRO A N 1
ATOM 620 C CA . PRO A 1 80 ? -15.43 -5.629 -7.402 1 93.69 80 PRO A CA 1
ATOM 621 C C . PRO A 1 80 ? -15.734 -6.309 -8.734 1 93.69 80 PRO A C 1
ATOM 623 O O . PRO A 1 80 ? -15.156 -7.352 -9.047 1 93.69 80 PRO A O 1
ATOM 626 N N . GLU A 1 81 ? -16.656 -5.887 -9.422 1 94.38 81 GLU A N 1
ATOM 627 C CA . GLU A 1 81 ? -17.047 -6.387 -10.734 1 94.38 81 GLU A CA 1
ATOM 628 C C . GLU A 1 81 ? -17.172 -5.246 -11.742 1 94.38 81 GLU A C 1
ATOM 630 O O . GLU A 1 81 ? -18.266 -5 -12.266 1 94.38 81 GLU A O 1
ATOM 635 N N . PRO A 1 82 ? -16.047 -4.664 -12.07 1 95.56 82 PRO A N 1
ATOM 636 C CA . PRO A 1 82 ? -16.109 -3.455 -12.891 1 95.56 82 PRO A CA 1
ATOM 637 C C . PRO A 1 82 ? -16.375 -3.756 -14.367 1 95.56 82 PRO A C 1
ATOM 639 O O . PRO A 1 82 ? -15.797 -4.68 -14.93 1 95.56 82 PRO A O 1
ATOM 642 N N . GLN A 1 83 ? -17.156 -2.896 -14.992 1 94.44 83 GLN A N 1
ATOM 643 C CA . GLN A 1 83 ? -17.453 -3.021 -16.406 1 94.44 83 GLN A CA 1
ATOM 644 C C . GLN A 1 83 ? -16.281 -2.547 -17.266 1 94.44 83 GLN A C 1
ATOM 646 O O . GLN A 1 83 ? -16.062 -3.047 -18.375 1 94.44 83 GLN A O 1
ATOM 651 N N . ASP A 1 84 ? -15.492 -1.609 -16.766 1 94 84 ASP A N 1
ATOM 652 C CA . ASP A 1 84 ? -14.359 -1.062 -17.5 1 94 84 ASP A CA 1
ATOM 653 C C . ASP A 1 84 ? -13.086 -1.854 -17.219 1 94 84 ASP A C 1
ATOM 655 O O . ASP A 1 84 ? -11.992 -1.431 -17.578 1 94 84 ASP A O 1
ATOM 659 N N . GLU A 1 85 ? -13.094 -2.91 -16.406 1 93.06 85 GLU A N 1
ATOM 660 C CA . GLU A 1 85 ? -12.023 -3.861 -16.125 1 93.06 85 GLU A CA 1
ATOM 661 C C . GLU A 1 85 ? -10.977 -3.248 -15.188 1 93.06 85 GLU A C 1
ATOM 663 O O . GLU A 1 85 ? -9.875 -3.779 -15.055 1 93.06 85 GLU A O 1
ATOM 668 N N . TYR A 1 86 ? -11.32 -2.086 -14.648 1 93.69 86 TYR A N 1
ATOM 669 C CA . TYR A 1 86 ? -10.445 -1.516 -13.633 1 93.69 86 TYR A CA 1
ATOM 670 C C . TYR A 1 86 ? -10.852 -1.971 -12.242 1 93.69 86 TYR A C 1
ATOM 672 O O . TYR A 1 86 ? -11.828 -1.467 -11.68 1 93.69 86 TYR A O 1
ATOM 680 N N . TYR A 1 87 ? -10.039 -2.77 -11.609 1 95.25 87 TYR A N 1
ATOM 681 C CA . TYR A 1 87 ? -10.375 -3.391 -10.336 1 95.25 87 TYR A CA 1
ATOM 682 C C . TYR A 1 87 ? -9.758 -2.619 -9.172 1 95.25 87 TYR A C 1
ATOM 684 O O . TYR A 1 87 ? -9.992 -2.947 -8.008 1 95.25 87 TYR A O 1
ATOM 692 N N . GLY A 1 88 ? -9.031 -1.608 -9.508 1 95.12 88 GLY A N 1
ATOM 693 C CA . GLY A 1 88 ? -8.344 -0.836 -8.484 1 95.12 88 GLY A CA 1
ATOM 694 C C . GLY A 1 88 ? -9.266 0.101 -7.723 1 95.12 88 GLY A C 1
ATOM 695 O O . GLY A 1 88 ? -10.461 0.167 -8.008 1 95.12 88 GLY A O 1
ATOM 696 N N . LEU A 1 89 ? -8.711 0.788 -6.715 1 95.5 89 LEU A N 1
ATOM 697 C CA . LEU A 1 89 ? -9.453 1.814 -5.988 1 95.5 89 LEU A CA 1
ATOM 698 C C . LEU A 1 89 ? -9.867 2.949 -6.922 1 95.5 89 LEU A C 1
ATOM 700 O O . LEU A 1 89 ? -9.047 3.457 -7.688 1 95.5 89 LEU A O 1
ATOM 704 N N . ARG A 1 90 ? -11.062 3.316 -6.844 1 94.81 90 ARG A N 1
ATOM 705 C CA . ARG A 1 90 ? -11.594 4.367 -7.703 1 94.81 90 ARG A CA 1
ATOM 706 C C . ARG A 1 90 ? -11.469 5.734 -7.039 1 94.81 90 ARG A C 1
ATOM 708 O O . ARG A 1 90 ? -11.133 6.723 -7.695 1 94.81 90 ARG A O 1
ATOM 715 N N . LYS A 1 91 ? -11.727 5.723 -5.781 1 95.25 91 LYS A N 1
ATOM 716 C CA . LYS A 1 91 ? -11.773 6.996 -5.066 1 95.25 91 LYS A CA 1
ATOM 717 C C . LYS A 1 91 ? -11.328 6.824 -3.615 1 95.25 91 LYS A C 1
ATOM 719 O O . LYS A 1 91 ? -11.609 5.801 -2.99 1 95.25 91 LYS A O 1
ATOM 724 N N . ILE A 1 92 ? -10.688 7.852 -3.117 1 96.88 92 ILE A N 1
ATOM 725 C CA . ILE A 1 92 ? -10.312 7.98 -1.712 1 96.88 92 ILE A CA 1
ATOM 726 C C . ILE A 1 92 ? -10.75 9.344 -1.188 1 96.88 92 ILE A C 1
ATOM 728 O O . ILE A 1 92 ? -10.484 10.375 -1.82 1 96.88 92 ILE A O 1
ATOM 732 N N . GLU A 1 93 ? -11.43 9.359 -0.163 1 97.69 93 GLU A N 1
ATOM 733 C CA . GLU A 1 93 ? -11.75 10.586 0.567 1 97.69 93 GLU A CA 1
ATOM 734 C C . GLU A 1 93 ? -10.953 10.672 1.864 1 97.69 93 GLU A C 1
ATOM 736 O O . GLU A 1 93 ? -11.008 9.766 2.699 1 97.69 93 GLU A O 1
ATOM 741 N N . ILE A 1 94 ? -10.281 11.781 2.008 1 98.19 94 ILE A N 1
ATOM 742 C CA . ILE A 1 94 ? -9.438 11.984 3.18 1 98.19 94 ILE A CA 1
ATOM 743 C C . ILE A 1 94 ? -9.992 13.117 4.031 1 98.19 94 ILE A C 1
ATOM 745 O O . ILE A 1 94 ? -10.305 14.195 3.514 1 98.19 94 ILE A O 1
ATOM 749 N N . GLU A 1 95 ? -10.133 12.852 5.246 1 98.69 95 GLU A N 1
ATOM 750 C CA . GLU A 1 95 ? -10.414 13.898 6.223 1 98.69 95 GLU A CA 1
ATOM 751 C C . GLU A 1 95 ? -9.234 14.109 7.164 1 98.69 95 GLU A C 1
ATOM 753 O O . GLU A 1 95 ? -8.805 13.18 7.848 1 98.69 95 GLU A O 1
ATOM 758 N N . TRP A 1 96 ? -8.852 15.344 7.184 1 98.75 96 TRP A N 1
ATOM 759 C CA . TRP A 1 96 ? -7.742 15.742 8.047 1 98.75 96 TRP A CA 1
ATOM 760 C C . TRP A 1 96 ? -8.258 16.406 9.32 1 98.75 96 TRP A C 1
ATOM 762 O O . TRP A 1 96 ? -9.148 17.25 9.273 1 98.75 96 TRP A O 1
ATOM 772 N N . PHE A 1 97 ? -7.727 15.969 10.453 1 98.75 97 PHE A N 1
ATOM 773 C CA . PHE A 1 97 ? -7.938 16.625 11.742 1 98.75 97 PHE A CA 1
ATOM 774 C C . PHE A 1 97 ? -6.621 17.125 12.32 1 98.75 97 PHE A C 1
ATOM 776 O O . PHE A 1 97 ? -5.758 16.312 12.688 1 98.75 97 PHE A O 1
ATOM 783 N N . VAL A 1 98 ? -6.512 18.469 12.438 1 98.69 98 VAL A N 1
ATOM 784 C CA . VAL A 1 98 ? -5.219 19.062 12.781 1 98.69 98 VAL A CA 1
ATOM 785 C C . VAL A 1 98 ? -5.391 20.047 13.93 1 98.69 98 VAL A C 1
ATOM 787 O O . VAL A 1 98 ? -6.27 20.906 13.891 1 98.69 98 VAL A O 1
ATOM 790 N N . LYS A 1 99 ? -4.66 19.891 14.938 1 98.75 99 LYS A N 1
ATOM 791 C CA . LYS A 1 99 ? -4.484 20.875 15.992 1 98.75 99 LYS A CA 1
ATOM 792 C C . LYS A 1 99 ? -3.041 21.375 16.047 1 98.75 99 LYS A C 1
ATOM 794 O O . LYS A 1 99 ? -2.131 20.609 16.375 1 98.75 99 LYS A O 1
ATOM 799 N N . SER A 1 100 ? -2.85 22.594 15.781 1 98.44 100 SER A N 1
ATOM 800 C CA . SER A 1 100 ? -1.506 23.141 15.672 1 98.44 100 SER A CA 1
ATOM 801 C C . SER A 1 100 ? -1.523 24.672 15.805 1 98.44 100 SER A C 1
ATOM 803 O O . SER A 1 100 ? -2.553 25.25 16.156 1 98.44 100 SER A O 1
ATOM 805 N N . ASN A 1 101 ? -0.378 25.281 15.562 1 98.56 101 ASN A N 1
ATOM 806 C CA . ASN A 1 101 ? -0.226 26.734 15.633 1 98.56 101 ASN A CA 1
ATOM 807 C C . ASN A 1 101 ? -0.532 27.391 14.289 1 98.56 101 ASN A C 1
ATOM 809 O O . ASN A 1 101 ? -0.21 28.562 14.078 1 98.56 101 ASN A O 1
ATOM 813 N N . LYS A 1 102 ? -1.084 26.672 13.305 1 98.44 102 LYS A N 1
ATOM 814 C CA . LYS A 1 102 ? -1.222 27.172 11.945 1 98.44 102 LYS A CA 1
ATOM 815 C C . LYS A 1 102 ? -2.688 27.391 11.578 1 98.44 102 LYS A C 1
ATOM 817 O O . LYS A 1 102 ? -3.57 26.719 12.109 1 98.44 102 LYS A O 1
ATOM 822 N N . SER A 1 103 ? -2.932 28.344 10.688 1 98.19 103 SER A N 1
ATOM 823 C CA . SER A 1 103 ? -4.262 28.562 10.125 1 98.19 103 SER A CA 1
ATOM 824 C C . SER A 1 103 ? -4.648 27.438 9.172 1 98.19 103 SER A C 1
ATOM 826 O O . SER A 1 103 ? -3.809 26.609 8.805 1 98.19 103 SER A O 1
ATOM 828 N N . LEU A 1 104 ? -5.902 27.422 8.836 1 97.88 104 LEU A N 1
ATOM 829 C CA . LEU A 1 104 ? -6.402 26.422 7.902 1 97.88 104 LEU A CA 1
ATOM 830 C C . LEU A 1 104 ? -5.664 26.5 6.57 1 97.88 104 LEU A C 1
ATOM 832 O O . LEU A 1 104 ? -5.281 25.469 6 1 97.88 104 LEU A O 1
ATOM 836 N N . GLU A 1 105 ? -5.5 27.703 6.066 1 98 105 GLU A N 1
ATOM 837 C CA . GLU A 1 105 ? -4.832 27.891 4.785 1 98 105 GLU A CA 1
ATOM 838 C C . GLU A 1 105 ? -3.393 27.391 4.828 1 98 105 GLU A C 1
ATOM 840 O O . GLU A 1 105 ? -2.92 26.766 3.881 1 98 105 GLU A O 1
ATOM 845 N N . GLU A 1 106 ? -2.723 27.672 5.93 1 98.19 106 GLU A N 1
ATOM 846 C CA . GLU A 1 106 ? -1.347 27.203 6.098 1 98.19 106 GLU A CA 1
ATOM 847 C C . GLU A 1 106 ? -1.279 25.688 6.176 1 98.19 106 GLU A C 1
ATOM 849 O O . GLU A 1 106 ? -0.373 25.078 5.609 1 98.19 106 GLU A O 1
ATOM 854 N N . VAL A 1 107 ? -2.201 25.109 6.852 1 98.31 107 VAL A N 1
ATOM 855 C CA . VAL A 1 107 ? -2.273 23.656 6.965 1 98.31 107 VAL A CA 1
ATOM 856 C C . VAL A 1 107 ? -2.457 23.031 5.578 1 98.31 107 VAL A C 1
ATOM 858 O O . VAL A 1 107 ? -1.788 22.062 5.23 1 98.31 107 VAL A O 1
ATOM 861 N N . LYS A 1 108 ? -3.322 23.609 4.801 1 98.31 108 LYS A N 1
ATOM 862 C CA . LYS A 1 108 ? -3.559 23.109 3.447 1 98.31 108 LYS A CA 1
ATOM 863 C C . LYS A 1 108 ? -2.281 23.156 2.613 1 98.31 108 LYS A C 1
ATOM 865 O O . LYS A 1 108 ? -2.004 22.25 1.839 1 98.31 108 LYS A O 1
ATOM 870 N N . GLU A 1 109 ? -1.521 24.188 2.768 1 98.19 109 GLU A N 1
ATOM 871 C CA . GLU A 1 109 ? -0.255 24.312 2.051 1 98.19 109 GLU A CA 1
ATOM 872 C C . GLU A 1 109 ? 0.733 23.234 2.479 1 98.19 109 GLU A C 1
ATOM 874 O O . GLU A 1 109 ? 1.448 22.672 1.646 1 98.19 109 GLU A O 1
ATOM 879 N N . ILE A 1 110 ? 0.803 23.016 3.77 1 98.56 110 ILE A N 1
ATOM 880 C CA . ILE A 1 110 ? 1.695 22 4.309 1 98.56 110 ILE A CA 1
ATOM 881 C C . ILE A 1 110 ? 1.301 20.625 3.766 1 98.56 110 ILE A C 1
ATOM 883 O O . ILE A 1 110 ? 2.16 19.844 3.344 1 98.56 110 ILE A O 1
ATOM 887 N N . ILE A 1 111 ? 0.019 20.328 3.689 1 98.38 111 ILE A N 1
ATOM 888 C CA . ILE A 1 111 ? -0.48 19.047 3.223 1 98.38 111 ILE A CA 1
ATOM 889 C C . ILE A 1 111 ? -0.246 18.922 1.72 1 98.38 111 ILE A C 1
ATOM 891 O O . ILE A 1 111 ? 0.088 17.828 1.228 1 98.38 111 ILE A O 1
ATOM 895 N N . LYS A 1 112 ? -0.396 20 1.012 1 97.62 112 LYS A N 1
ATOM 896 C CA . LYS A 1 112 ? -0.065 20.016 -0.41 1 97.62 112 LYS A CA 1
ATOM 897 C C . LYS A 1 112 ? 1.396 19.625 -0.636 1 97.62 112 LYS A C 1
ATOM 899 O O . LYS A 1 112 ? 1.708 18.859 -1.548 1 97.62 112 LYS A O 1
ATOM 904 N N . TYR A 1 113 ? 2.252 20.203 0.157 1 98.25 113 TYR A N 1
ATOM 905 C CA . TYR A 1 113 ? 3.662 19.844 0.079 1 98.25 113 TYR A CA 1
ATOM 906 C C . TYR A 1 113 ? 3.861 18.375 0.389 1 98.25 113 TYR A C 1
ATOM 908 O O . TYR A 1 113 ? 4.648 17.688 -0.276 1 98.25 113 TYR A O 1
ATOM 916 N N . ALA A 1 114 ? 3.182 17.844 1.429 1 98.06 114 ALA A N 1
ATOM 917 C CA . ALA A 1 114 ? 3.268 16.438 1.803 1 98.06 114 ALA A CA 1
ATOM 918 C C . ALA A 1 114 ? 2.875 15.531 0.636 1 98.06 114 ALA A C 1
ATOM 920 O O . ALA A 1 114 ? 3.549 14.531 0.358 1 98.06 114 ALA A O 1
ATOM 921 N N . HIS A 1 115 ? 1.728 15.875 -0.05 1 97.06 115 HIS A N 1
ATOM 922 C CA . HIS A 1 115 ? 1.317 15.141 -1.237 1 97.06 115 HIS A CA 1
ATOM 923 C C . HIS A 1 115 ? 2.439 15.086 -2.27 1 97.06 115 HIS A C 1
ATOM 925 O O . HIS A 1 115 ? 2.705 14.031 -2.852 1 97.06 115 HIS A O 1
ATOM 931 N N . LYS A 1 116 ? 3.074 16.188 -2.424 1 95.94 116 LYS A N 1
ATOM 932 C CA . LYS A 1 116 ? 4.121 16.312 -3.434 1 95.94 116 LYS A CA 1
ATOM 933 C C . LYS A 1 116 ? 5.281 15.367 -3.141 1 95.94 116 LYS A C 1
ATOM 935 O O . LYS A 1 116 ? 5.828 14.75 -4.055 1 95.94 116 LYS A O 1
ATOM 940 N N . VAL A 1 117 ? 5.648 15.195 -1.888 1 97 117 VAL A N 1
ATOM 941 C CA . VAL A 1 117 ? 6.906 14.508 -1.616 1 97 117 VAL A CA 1
ATOM 942 C C . VAL A 1 117 ? 6.629 13.117 -1.042 1 97 117 VAL A C 1
ATOM 944 O O . VAL A 1 117 ? 7.551 12.32 -0.854 1 97 117 VAL A O 1
ATOM 947 N N . CYS A 1 118 ? 5.477 12.805 -0.65 1 97.38 118 CYS A N 1
ATOM 948 C CA . CYS A 1 118 ? 5.129 11.484 -0.133 1 97.38 118 CYS A CA 1
ATOM 949 C C . CYS A 1 118 ? 5.219 10.43 -1.228 1 97.38 118 CYS A C 1
ATOM 951 O O . CYS A 1 118 ? 4.418 10.438 -2.166 1 97.38 118 CYS A O 1
ATOM 953 N N . PRO A 1 119 ? 6.102 9.5 -1.09 1 96.31 119 PRO A N 1
ATOM 954 C CA . PRO A 1 119 ? 6.273 8.508 -2.156 1 96.31 119 PRO A CA 1
ATOM 955 C C . PRO A 1 119 ? 5.059 7.594 -2.312 1 96.31 119 PRO A C 1
ATOM 957 O O . PRO A 1 119 ? 4.746 7.164 -3.426 1 96.31 119 PRO A O 1
ATOM 960 N N . VAL A 1 120 ? 4.43 7.25 -1.234 1 96.81 120 VAL A N 1
ATOM 961 C CA . VAL A 1 120 ? 3.273 6.363 -1.313 1 96.81 120 VAL A CA 1
ATOM 962 C C . VAL A 1 120 ? 2.125 7.07 -2.023 1 96.81 120 VAL A C 1
ATOM 964 O O . VAL A 1 120 ? 1.525 6.523 -2.951 1 96.81 120 VAL A O 1
ATOM 967 N N . PHE A 1 121 ? 1.837 8.328 -1.661 1 96.12 121 PHE A N 1
ATOM 968 C CA . PHE A 1 121 ? 0.807 9.125 -2.32 1 96.12 121 PHE A CA 1
ATOM 969 C C . PHE A 1 121 ? 1.084 9.234 -3.814 1 96.12 121 PHE A C 1
ATOM 971 O O . PHE A 1 121 ? 0.197 9 -4.637 1 96.12 121 PHE A O 1
ATOM 978 N N . ASN A 1 122 ? 2.275 9.609 -4.172 1 93.69 122 ASN A N 1
ATOM 979 C CA . ASN A 1 122 ? 2.664 9.742 -5.57 1 93.69 122 ASN A CA 1
ATOM 980 C C . ASN A 1 122 ? 2.471 8.438 -6.336 1 93.69 122 ASN A C 1
ATOM 982 O O . ASN A 1 122 ? 1.969 8.445 -7.461 1 93.69 122 ASN A O 1
ATOM 986 N N . SER A 1 123 ? 2.816 7.359 -5.723 1 93.44 123 SER A N 1
ATOM 987 C CA . SER A 1 123 ? 2.717 6.055 -6.367 1 93.44 123 SER A CA 1
ATOM 988 C C . SER A 1 123 ? 1.264 5.684 -6.641 1 93.44 123 SER A C 1
ATOM 990 O O . SER A 1 123 ? 0.968 4.98 -7.609 1 93.44 123 SER A O 1
ATOM 992 N N . LEU A 1 124 ? 0.329 6.195 -5.859 1 92 124 LEU A N 1
ATOM 993 C CA . LEU A 1 124 ? -1.076 5.812 -5.941 1 92 124 LEU A CA 1
ATOM 994 C C . LEU A 1 124 ? -1.871 6.828 -6.754 1 92 124 LEU A C 1
ATOM 996 O O . LEU A 1 124 ? -2.986 6.539 -7.195 1 92 124 LEU A O 1
ATOM 1000 N N . SER A 1 125 ? -1.414 8.047 -6.91 1 81.31 125 SER A N 1
ATOM 1001 C CA . SER A 1 125 ? -2.188 9.18 -7.418 1 81.31 125 SER A CA 1
ATOM 1002 C C . SER A 1 125 ? -2.367 9.086 -8.93 1 81.31 125 SER A C 1
ATOM 1004 O O . SER A 1 125 ? -3.109 9.875 -9.523 1 81.31 125 SER A O 1
ATOM 1006 N N . GLY A 1 126 ? -1.947 8.188 -9.594 1 76.44 126 GLY A N 1
ATOM 1007 C CA . GLY A 1 126 ? -2.057 8.164 -11.047 1 76.44 126 GLY A CA 1
ATOM 1008 C C . GLY A 1 126 ? -3.449 7.812 -11.531 1 76.44 126 GLY A C 1
ATOM 1009 O O . GLY A 1 126 ? -3.855 8.227 -12.625 1 76.44 126 GLY A O 1
ATOM 1010 N N . ARG A 1 127 ? -4.246 7.043 -10.828 1 78 127 ARG A N 1
ATOM 1011 C CA . ARG A 1 127 ? -5.527 6.582 -11.352 1 78 127 ARG A CA 1
ATOM 1012 C C . ARG A 1 127 ? -6.629 6.715 -10.305 1 78 127 ARG A C 1
ATOM 1014 O O . ARG A 1 127 ? -7.785 6.375 -10.562 1 78 127 ARG A O 1
ATOM 1021 N N . ILE A 1 128 ? -6.293 7.207 -9.148 1 89.06 128 ILE A N 1
ATOM 1022 C CA . ILE A 1 128 ? -7.262 7.285 -8.062 1 89.06 128 ILE A CA 1
ATOM 1023 C C . ILE A 1 128 ? -7.703 8.734 -7.867 1 89.06 128 ILE A C 1
ATOM 1025 O O . ILE A 1 128 ? -6.867 9.641 -7.805 1 89.06 128 ILE A O 1
ATOM 1029 N N . VAL A 1 129 ? -8.992 8.953 -7.805 1 91.38 129 VAL A N 1
ATOM 1030 C CA . VAL A 1 129 ? -9.523 10.266 -7.453 1 91.38 129 VAL A CA 1
ATOM 1031 C C . VAL A 1 129 ? -9.414 10.484 -5.945 1 91.38 129 VAL A C 1
ATOM 1033 O O . VAL A 1 129 ? -9.844 9.633 -5.16 1 91.38 129 VAL A O 1
ATOM 1036 N N . ILE A 1 130 ? -8.844 11.609 -5.559 1 93.88 130 ILE A N 1
ATOM 1037 C CA . ILE A 1 130 ? -8.664 11.883 -4.137 1 93.88 130 ILE A CA 1
ATOM 1038 C C . ILE A 1 130 ? -9.359 13.195 -3.773 1 93.88 130 ILE A C 1
ATOM 1040 O O . ILE A 1 130 ? -9.086 14.234 -4.379 1 93.88 130 ILE A O 1
ATOM 1044 N N . ASP A 1 131 ? -10.242 13.141 -2.852 1 95.94 131 ASP A N 1
ATOM 1045 C CA . ASP A 1 131 ? -10.891 14.312 -2.27 1 95.94 131 ASP A CA 1
ATOM 1046 C C . ASP A 1 131 ? -10.477 14.5 -0.811 1 95.94 131 ASP A C 1
ATOM 1048 O O . ASP A 1 131 ? -10.227 13.523 -0.101 1 95.94 131 ASP A O 1
ATOM 1052 N N . GLU A 1 132 ? -10.508 15.789 -0.381 1 97 132 GLU A N 1
ATOM 1053 C CA . GLU A 1 132 ? -10.016 16.016 0.974 1 97 132 GLU A CA 1
ATOM 1054 C C . GLU A 1 132 ? -10.875 17.047 1.701 1 97 132 GLU A C 1
ATOM 1056 O O . GLU A 1 132 ? -11.422 17.969 1.076 1 97 132 GLU A O 1
ATOM 1061 N N . LYS A 1 133 ? -11.031 16.859 2.895 1 97.62 133 LYS A N 1
ATOM 1062 C CA . LYS A 1 133 ? -11.617 17.812 3.84 1 97.62 133 LYS A CA 1
ATOM 1063 C C . LYS A 1 133 ? -10.672 18.078 5.004 1 97.62 133 LYS A C 1
ATOM 1065 O O . LYS A 1 133 ? -9.898 17.219 5.402 1 97.62 133 LYS A O 1
ATOM 1070 N N . PHE A 1 134 ? -10.789 19.297 5.523 1 97.81 134 PHE A N 1
ATOM 1071 C CA . PHE A 1 134 ? -9.883 19.734 6.586 1 97.81 134 PHE A CA 1
ATOM 1072 C C . PHE A 1 134 ? -10.664 20.266 7.777 1 97.81 134 PHE A C 1
ATOM 1074 O O . PHE A 1 134 ? -11.562 21.094 7.621 1 97.81 134 PHE A O 1
ATOM 1081 N N . THR A 1 135 ? -10.352 19.75 8.891 1 96.88 135 THR A N 1
ATOM 1082 C CA . THR A 1 135 ? -10.922 20.234 10.148 1 96.88 135 THR A CA 1
ATOM 1083 C C . THR A 1 135 ? -9.82 20.625 11.125 1 96.88 135 THR A C 1
ATOM 1085 O O . THR A 1 135 ? -8.969 19.812 11.477 1 96.88 135 THR A O 1
ATOM 1088 N N . LEU A 1 136 ? -9.812 21.922 11.602 1 96.12 136 LEU A N 1
ATOM 1089 C CA . LEU A 1 136 ? -8.914 22.344 12.672 1 96.12 136 LEU A CA 1
ATOM 1090 C C . LEU A 1 136 ? -9.539 22.094 14.039 1 96.12 136 LEU A C 1
ATOM 1092 O O . LEU A 1 136 ? -10.719 22.391 14.25 1 96.12 136 LEU A O 1
ATOM 1096 N N . LYS A 1 137 ? -8.758 21.531 14.859 1 90.69 137 LYS A N 1
ATOM 1097 C CA . LYS A 1 137 ? -9.211 21.297 16.234 1 90.69 137 LYS A CA 1
ATOM 1098 C C . LYS A 1 137 ? -8.828 22.453 17.156 1 90.69 137 LYS A C 1
ATOM 1100 O O . LYS A 1 137 ? -7.785 23.078 16.953 1 90.69 137 LYS A O 1
ATOM 1105 N N . MET B 1 1 ? -23.141 -4.637 -9.562 1 52 1 MET B N 1
ATOM 1106 C CA . MET B 1 1 ? -23.188 -5.039 -8.156 1 52 1 MET B CA 1
ATOM 1107 C C . MET B 1 1 ? -22.578 -3.973 -7.262 1 52 1 MET B C 1
ATOM 1109 O O . MET B 1 1 ? -21.875 -3.084 -7.746 1 52 1 MET B O 1
ATOM 1113 N N . ALA B 1 2 ? -22.703 -4.078 -5.934 1 69.38 2 ALA B N 1
ATOM 1114 C CA . ALA B 1 2 ? -22.547 -3.059 -4.898 1 69.38 2 ALA B CA 1
ATOM 1115 C C . ALA B 1 2 ? -21.078 -2.68 -4.707 1 69.38 2 ALA B C 1
ATOM 1117 O O . ALA B 1 2 ? -20.188 -3.508 -4.902 1 69.38 2 ALA B O 1
ATOM 1118 N N . ARG B 1 3 ? -20.734 -1.424 -4.684 1 88.94 3 ARG B N 1
ATOM 1119 C CA . ARG B 1 3 ? -19.469 -0.775 -4.344 1 88.94 3 ARG B CA 1
ATOM 1120 C C . ARG B 1 3 ? -18.906 -1.319 -3.033 1 88.94 3 ARG B C 1
ATOM 1122 O O . ARG B 1 3 ? -19.656 -1.571 -2.088 1 88.94 3 ARG B O 1
ATOM 1129 N N . LYS B 1 4 ? -17.625 -1.805 -3.127 1 94.25 4 LYS B N 1
ATOM 1130 C CA . LYS B 1 4 ? -16.953 -2.174 -1.883 1 94.25 4 LYS B CA 1
ATOM 1131 C C . LYS B 1 4 ? -16.297 -0.961 -1.229 1 94.25 4 LYS B C 1
ATOM 1133 O O . LYS B 1 4 ? -15.555 -0.227 -1.88 1 94.25 4 LYS B O 1
ATOM 1138 N N . GLU B 1 5 ? -16.625 -0.815 0.088 1 95.75 5 GLU B N 1
ATOM 1139 C CA . GLU B 1 5 ? -16.156 0.38 0.787 1 95.75 5 GLU B CA 1
ATOM 1140 C C . GLU B 1 5 ? -15.227 0.018 1.944 1 95.75 5 GLU B C 1
ATOM 1142 O O . GLU B 1 5 ? -15.391 -1.03 2.572 1 95.75 5 GLU B O 1
ATOM 1147 N N . TYR B 1 6 ? -14.328 0.901 2.199 1 96.12 6 TYR B N 1
ATOM 1148 C CA . TYR B 1 6 ? -13.344 0.749 3.266 1 96.12 6 TYR B CA 1
ATOM 1149 C C . TYR B 1 6 ? -13.25 2.018 4.105 1 96.12 6 TYR B C 1
ATOM 1151 O O . TYR B 1 6 ? -13.375 3.127 3.582 1 96.12 6 TYR B O 1
ATOM 1159 N N . ALA B 1 7 ? -13.047 1.805 5.375 1 97.75 7 ALA B N 1
ATOM 1160 C CA . ALA B 1 7 ? -12.859 2.926 6.293 1 97.75 7 ALA B CA 1
ATOM 1161 C C . ALA B 1 7 ? -11.68 2.68 7.227 1 97.75 7 ALA B C 1
ATOM 1163 O O . ALA B 1 7 ? -11.562 1.607 7.824 1 97.75 7 ALA B O 1
ATOM 1164 N N . PHE B 1 8 ? -10.805 3.664 7.301 1 98.31 8 PHE B N 1
ATOM 1165 C CA . PHE B 1 8 ? -9.609 3.562 8.125 1 98.31 8 PHE B CA 1
ATOM 1166 C C . PHE B 1 8 ? -9.328 4.879 8.836 1 98.31 8 PHE B C 1
ATOM 1168 O O . PHE B 1 8 ? -9.773 5.941 8.391 1 98.31 8 PHE B O 1
ATOM 1175 N N . THR B 1 9 ? -8.641 4.754 9.953 1 98.81 9 THR B N 1
ATOM 1176 C CA . THR B 1 9 ? -8.156 5.938 10.656 1 98.81 9 THR B CA 1
ATOM 1177 C C . THR B 1 9 ? -6.684 5.781 11.031 1 98.81 9 THR B C 1
ATOM 1179 O O . THR B 1 9 ? -6.188 4.66 11.156 1 98.81 9 THR B O 1
ATOM 1182 N N . ALA B 1 10 ? -5.992 6.867 11.156 1 98.88 10 ALA B N 1
ATOM 1183 C CA . ALA B 1 10 ? -4.609 6.855 11.625 1 98.88 10 ALA B CA 1
ATOM 1184 C C . ALA B 1 10 ? -4.281 8.125 12.406 1 98.88 10 ALA B C 1
ATOM 1186 O O . ALA B 1 10 ? -4.879 9.18 12.164 1 98.88 10 ALA B O 1
ATOM 1187 N N . LYS B 1 11 ? -3.338 7.984 13.273 1 98.88 11 LYS B N 1
ATOM 1188 C CA . LYS B 1 11 ? -2.941 9.117 14.109 1 98.88 11 LYS B CA 1
ATOM 1189 C C . LYS B 1 11 ? -1.429 9.141 14.32 1 98.88 11 LYS B C 1
ATOM 1191 O O . LYS B 1 11 ? -0.808 8.102 14.523 1 98.88 11 LYS B O 1
ATOM 1196 N N . LEU B 1 12 ? -0.93 10.312 14.312 1 98.81 12 LEU B N 1
ATOM 1197 C CA . LEU B 1 12 ? 0.472 10.523 14.664 1 98.81 12 LEU B CA 1
ATOM 1198 C C . LEU B 1 12 ? 0.679 10.438 16.172 1 98.81 12 LEU B C 1
ATOM 1200 O O . LEU B 1 12 ? -0.049 11.07 16.938 1 98.81 12 LEU B O 1
ATOM 1204 N N . ASN B 1 13 ? 1.675 9.734 16.531 1 98.75 13 ASN B N 1
ATOM 1205 C CA . ASN B 1 13 ? 1.995 9.586 17.953 1 98.75 13 ASN B CA 1
ATOM 1206 C C . ASN B 1 13 ? 3.066 10.578 18.391 1 98.75 13 ASN B C 1
ATOM 1208 O O . ASN B 1 13 ? 3.799 11.117 17.547 1 98.75 13 ASN B O 1
ATOM 1212 N N . PRO B 1 14 ? 3.213 10.812 19.641 1 97.5 14 PRO B N 1
ATOM 1213 C CA . PRO B 1 14 ? 4.211 11.766 20.141 1 97.5 14 PRO B CA 1
ATOM 1214 C C . PRO B 1 14 ? 5.637 11.383 19.75 1 97.5 14 PRO B C 1
ATOM 1216 O O . PRO B 1 14 ? 6.488 12.258 19.562 1 97.5 14 PRO B O 1
ATOM 1219 N N . ASP B 1 15 ? 5.914 10.094 19.609 1 97.5 15 ASP B N 1
ATOM 1220 C CA . ASP B 1 15 ? 7.262 9.656 19.266 1 97.5 15 ASP B CA 1
ATOM 1221 C C . ASP B 1 15 ? 7.469 9.633 17.75 1 97.5 15 ASP B C 1
ATOM 1223 O O . ASP B 1 15 ? 8.43 9.039 17.266 1 97.5 15 ASP B O 1
ATOM 1227 N N . ARG B 1 16 ? 6.477 10.094 16.953 1 97.31 16 ARG B N 1
ATOM 1228 C CA . ARG B 1 16 ? 6.52 10.32 15.516 1 97.31 16 ARG B CA 1
ATOM 1229 C C . ARG B 1 16 ? 6.18 9.047 14.75 1 97.31 16 ARG B C 1
ATOM 1231 O O . ARG B 1 16 ? 6.199 9.031 13.523 1 97.31 16 ARG B O 1
ATOM 1238 N N . THR B 1 17 ? 5.91 7.977 15.508 1 98.75 17 THR B N 1
ATOM 1239 C CA . THR B 1 17 ? 5.305 6.832 14.836 1 98.75 17 THR B CA 1
ATOM 1240 C C . THR B 1 17 ? 3.848 7.117 14.484 1 98.75 17 THR B C 1
ATOM 1242 O O . THR B 1 17 ? 3.287 8.125 14.922 1 98.75 17 THR B O 1
ATOM 1245 N N . VAL B 1 18 ? 3.303 6.293 13.641 1 98.88 18 VAL B N 1
ATOM 1246 C CA . VAL B 1 18 ? 1.9 6.43 13.266 1 98.88 18 VAL B CA 1
ATOM 1247 C C . VAL B 1 18 ? 1.142 5.152 13.617 1 98.88 18 VAL B C 1
ATOM 1249 O O . VAL B 1 18 ? 1.613 4.047 13.344 1 98.88 18 VAL B O 1
ATOM 1252 N N . THR B 1 19 ? 0.035 5.301 14.25 1 98.94 19 THR B N 1
ATOM 1253 C CA . THR B 1 19 ? -0.854 4.168 14.492 1 98.94 19 THR B CA 1
ATOM 1254 C C . THR B 1 19 ? -2.064 4.223 13.562 1 98.94 19 THR B C 1
ATOM 1256 O O . THR B 1 19 ? -2.814 5.203 13.57 1 98.94 19 THR B O 1
ATOM 1259 N N . GLY B 1 20 ? -2.188 3.254 12.773 1 98.81 20 GLY B N 1
ATOM 1260 C CA . GLY B 1 20 ? -3.354 3.088 11.922 1 98.81 20 GLY B CA 1
ATOM 1261 C C . GLY B 1 20 ? -4.324 2.039 12.43 1 98.81 20 GLY B C 1
ATOM 1262 O O . GLY B 1 20 ? -3.912 1.059 13.055 1 98.81 20 GLY B O 1
ATOM 1263 N N . LYS B 1 21 ? -5.59 2.258 12.094 1 98.44 21 LYS B N 1
ATOM 1264 C CA . LYS B 1 21 ? -6.617 1.32 12.539 1 98.44 21 LYS B CA 1
ATOM 1265 C C . LYS B 1 21 ? -7.5 0.878 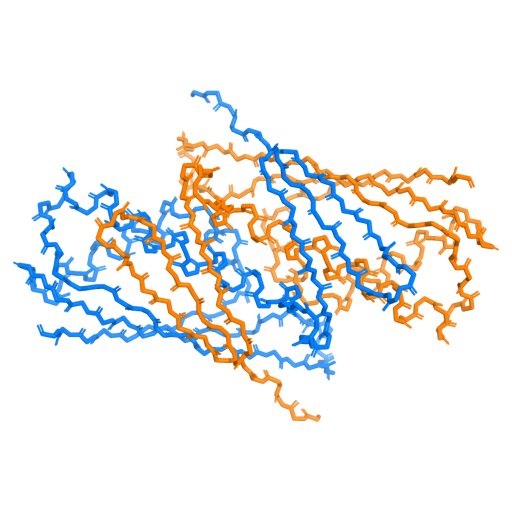11.375 1 98.44 21 LYS B C 1
ATOM 1267 O O . LYS B 1 21 ? -7.918 1.702 10.555 1 98.44 21 LYS B O 1
ATOM 1272 N N . THR B 1 22 ? -7.66 -0.386 11.312 1 97.31 22 THR B N 1
ATOM 1273 C CA . THR B 1 22 ? -8.672 -1.012 10.469 1 97.31 22 THR B CA 1
ATOM 1274 C C . THR B 1 22 ? -9.812 -1.573 11.328 1 97.31 22 THR B C 1
ATOM 1276 O O . THR B 1 22 ? -9.75 -1.526 12.555 1 97.31 22 THR B O 1
ATOM 1279 N N . PRO B 1 23 ? -10.898 -2.041 10.766 1 96.69 23 PRO B N 1
ATOM 1280 C CA . PRO B 1 23 ? -12.008 -2.541 11.57 1 96.69 23 PRO B CA 1
ATOM 1281 C C . PRO B 1 23 ? -11.57 -3.574 12.609 1 96.69 23 PRO B C 1
ATOM 1283 O O . PRO B 1 23 ? -12.086 -3.598 13.727 1 96.69 23 PRO B O 1
ATOM 1286 N N . LYS B 1 24 ? -10.508 -4.383 12.32 1 97.44 24 LYS B N 1
ATOM 1287 C CA . LYS B 1 24 ? -10.188 -5.488 13.219 1 97.44 24 LYS B CA 1
ATOM 1288 C C . LYS B 1 24 ? -8.734 -5.422 13.68 1 97.44 24 LYS B C 1
ATOM 1290 O O . LYS B 1 24 ? -8.305 -6.223 14.508 1 97.44 24 LYS B O 1
ATOM 1295 N N . HIS B 1 25 ? -7.949 -4.523 13.164 1 98.19 25 HIS B N 1
ATOM 1296 C CA . HIS B 1 25 ? -6.516 -4.543 13.438 1 98.19 25 HIS B CA 1
ATOM 1297 C C . HIS B 1 25 ? -5.984 -3.137 13.695 1 98.19 25 HIS B C 1
ATOM 1299 O O . HIS B 1 25 ? -6.586 -2.152 13.266 1 98.19 25 HIS B O 1
ATOM 1305 N N . GLU B 1 26 ? -4.949 -3.07 14.438 1 98.31 26 GLU B N 1
ATOM 1306 C CA . GLU B 1 26 ? -4.148 -1.866 14.641 1 98.31 26 GLU B CA 1
ATOM 1307 C C . GLU B 1 26 ? -2.73 -2.049 14.109 1 98.31 26 GLU B C 1
ATOM 1309 O O . GLU B 1 26 ? -2.115 -3.098 14.305 1 98.31 26 GLU B O 1
ATOM 1314 N N . LEU B 1 27 ? -2.258 -1.101 13.406 1 98.25 27 LEU B N 1
ATOM 1315 C CA . LEU B 1 27 ? -0.95 -1.168 12.766 1 98.25 27 LEU B CA 1
ATOM 1316 C C . LEU B 1 27 ? -0.057 -0.022 13.227 1 98.25 27 LEU B C 1
ATOM 1318 O O . LEU B 1 27 ? -0.433 1.147 13.117 1 98.25 27 LEU B O 1
ATOM 1322 N N . LEU B 1 28 ? 1.098 -0.362 13.734 1 98.69 28 LEU B N 1
ATOM 1323 C CA . LEU B 1 28 ? 2.107 0.639 14.062 1 98.69 28 LEU B CA 1
ATOM 1324 C C . LEU B 1 28 ? 3.102 0.799 12.914 1 98.69 28 LEU B C 1
ATOM 1326 O O . LEU B 1 28 ? 3.633 -0.19 12.406 1 98.69 28 LEU B O 1
ATOM 1330 N N . MET B 1 29 ? 3.33 1.996 12.555 1 98.75 29 MET B N 1
ATOM 1331 C CA . MET B 1 29 ? 4.266 2.303 11.484 1 98.75 29 MET B CA 1
ATOM 1332 C C . MET B 1 29 ? 5.34 3.275 11.953 1 98.75 29 MET B C 1
ATOM 1334 O O . MET B 1 29 ? 5.059 4.188 12.734 1 98.75 29 MET B O 1
ATOM 1338 N N . ASP B 1 30 ? 6.48 3.049 11.445 1 98.69 30 ASP B N 1
ATOM 1339 C CA . ASP B 1 30 ? 7.625 3.896 11.758 1 98.69 30 ASP B CA 1
ATOM 1340 C C . ASP B 1 30 ? 8.461 4.172 10.516 1 98.69 30 ASP B C 1
ATOM 1342 O O . ASP B 1 30 ? 9.031 3.248 9.93 1 98.69 30 ASP B O 1
ATOM 1346 N N . SER B 1 31 ? 8.594 5.371 10.164 1 97.31 31 SER B N 1
ATOM 1347 C CA . SER B 1 31 ? 9.328 5.734 8.953 1 97.31 31 SER B CA 1
ATOM 1348 C C . SER B 1 31 ? 10.773 5.262 9.016 1 97.31 31 SER B C 1
ATOM 1350 O O . SER B 1 31 ? 11.383 4.973 7.984 1 97.31 31 SER B O 1
ATOM 1352 N N . SER B 1 32 ? 11.312 5.195 10.25 1 95.81 32 SER B N 1
ATOM 1353 C CA . SER B 1 32 ? 12.688 4.719 10.422 1 95.81 32 SER B CA 1
ATOM 1354 C C . SER B 1 32 ? 12.742 3.195 10.414 1 95.81 32 SER B C 1
ATOM 1356 O O . SER B 1 32 ? 13.828 2.609 10.461 1 95.81 32 SER B O 1
ATOM 1358 N N . ALA B 1 33 ? 11.617 2.512 10.461 1 97 33 ALA B N 1
ATOM 1359 C CA . ALA B 1 33 ? 11.453 1.062 10.461 1 97 33 ALA B CA 1
ATOM 1360 C C . ALA B 1 33 ? 12.086 0.436 11.703 1 97 33 ALA B C 1
ATOM 1362 O O . ALA B 1 33 ? 12.523 -0.716 11.664 1 97 33 ALA B O 1
ATOM 1363 N N . THR B 1 34 ? 12.188 1.18 12.758 1 97.19 34 THR B N 1
ATOM 1364 C CA . THR B 1 34 ? 12.789 0.669 13.984 1 97.19 34 THR B CA 1
ATOM 1365 C C . THR B 1 34 ? 11.727 0.065 14.898 1 97.19 34 THR B C 1
ATOM 1367 O O . THR B 1 34 ? 11.844 -1.092 15.305 1 97.19 34 THR B O 1
ATOM 1370 N N . LYS B 1 35 ? 10.703 0.727 15.133 1 97.88 35 LYS B N 1
ATOM 1371 C CA . LYS B 1 35 ? 9.656 0.285 16.047 1 97.88 35 LYS B CA 1
ATOM 1372 C C . LYS B 1 35 ? 8.555 -0.46 15.312 1 97.88 35 LYS B C 1
ATOM 1374 O O . LYS B 1 35 ? 7.711 -1.111 15.93 1 97.88 35 LYS B O 1
ATOM 1379 N N . GLY B 1 36 ? 8.516 -0.418 14.031 1 97.94 36 GLY B N 1
ATOM 1380 C CA . GLY B 1 36 ? 7.574 -1.029 13.102 1 97.94 36 GLY B CA 1
ATOM 1381 C C . GLY B 1 36 ? 7.949 -0.819 11.648 1 97.94 36 GLY B C 1
ATOM 1382 O O . GLY B 1 36 ? 8.93 -0.139 11.344 1 97.94 36 GLY B O 1
ATOM 1383 N N . PRO B 1 37 ? 7.215 -1.477 10.773 1 98.44 37 PRO B N 1
ATOM 1384 C CA . PRO B 1 37 ? 7.492 -1.255 9.352 1 98.44 37 PRO B CA 1
ATOM 1385 C C . PRO B 1 37 ? 7.242 0.188 8.922 1 98.44 37 PRO B C 1
ATOM 1387 O O . PRO B 1 37 ? 6.422 0.884 9.523 1 98.44 37 PRO B O 1
ATOM 1390 N N . SER B 1 38 ? 7.992 0.643 7.984 1 98.25 38 SER B N 1
ATOM 1391 C CA . SER B 1 38 ? 7.707 1.944 7.391 1 98.25 38 SER B CA 1
ATOM 1392 C C . SER B 1 38 ? 6.457 1.895 6.523 1 98.25 38 SER B C 1
ATOM 1394 O O . SER B 1 38 ? 6.027 0.818 6.102 1 98.25 38 SER B O 1
ATOM 1396 N N . PRO B 1 39 ? 5.891 3.064 6.23 1 98.44 39 PRO B N 1
ATOM 1397 C CA . PRO B 1 39 ? 4.707 3.117 5.367 1 98.44 39 PRO B CA 1
ATOM 1398 C C . PRO B 1 39 ? 4.945 2.482 4 1 98.44 39 PRO B C 1
ATOM 1400 O O . PRO B 1 39 ? 4.09 1.751 3.498 1 98.44 39 PRO B O 1
ATOM 1403 N N . LEU B 1 40 ? 6.062 2.709 3.381 1 97.31 40 LEU B N 1
ATOM 1404 C CA . LEU B 1 40 ? 6.379 2.131 2.08 1 97.31 40 LEU B CA 1
ATOM 1405 C C . LEU B 1 40 ? 6.465 0.611 2.164 1 97.31 40 LEU B C 1
ATOM 1407 O O . LEU B 1 40 ? 6.012 -0.092 1.259 1 97.31 40 LEU B O 1
ATOM 1411 N N . GLU B 1 41 ? 7.074 0.112 3.283 1 97.69 41 GLU B N 1
ATOM 1412 C CA . GLU B 1 41 ? 7.109 -1.331 3.5 1 97.69 41 GLU B CA 1
ATOM 1413 C C . GLU B 1 41 ? 5.703 -1.917 3.561 1 97.69 41 GLU B C 1
ATOM 1415 O O . GLU B 1 41 ? 5.449 -2.994 3.018 1 97.69 41 GLU B O 1
ATOM 1420 N N . LEU B 1 42 ? 4.746 -1.243 4.203 1 98.44 42 LEU B N 1
ATOM 1421 C CA . LEU B 1 42 ? 3.369 -1.717 4.273 1 98.44 42 LEU B CA 1
ATOM 1422 C C . LEU B 1 42 ? 2.738 -1.752 2.885 1 98.44 42 LEU B C 1
ATOM 1424 O O . LEU B 1 42 ? 2.094 -2.736 2.514 1 98.44 42 LEU B O 1
ATOM 1428 N N . MET B 1 43 ? 2.922 -0.658 2.127 1 97.38 43 MET B N 1
ATOM 1429 C CA . MET B 1 43 ? 2.346 -0.604 0.787 1 97.38 43 MET B CA 1
ATOM 1430 C C . MET B 1 43 ? 2.859 -1.754 -0.073 1 97.38 43 MET B C 1
ATOM 1432 O O . MET B 1 43 ? 2.074 -2.453 -0.717 1 97.38 43 MET B O 1
ATOM 1436 N N . MET B 1 44 ? 4.16 -2 -0.025 1 97.62 44 MET B N 1
ATOM 1437 C CA . MET B 1 44 ? 4.762 -3.027 -0.873 1 97.62 44 MET B CA 1
ATOM 1438 C C . MET B 1 44 ? 4.328 -4.422 -0.431 1 97.62 44 MET B C 1
ATOM 1440 O O . MET B 1 44 ? 4.125 -5.305 -1.264 1 97.62 44 MET B O 1
ATOM 1444 N N . ASN B 1 45 ? 4.25 -4.598 0.848 1 98.56 45 ASN B N 1
ATOM 1445 C CA . ASN B 1 45 ? 3.734 -5.879 1.317 1 98.56 45 ASN B CA 1
ATOM 1446 C C . ASN B 1 45 ? 2.264 -6.059 0.949 1 98.56 45 ASN B C 1
ATOM 1448 O O . ASN B 1 45 ? 1.826 -7.172 0.651 1 98.56 45 ASN B O 1
ATOM 1452 N N . GLY B 1 46 ? 1.496 -4.945 1.005 1 98.44 46 GLY B N 1
ATOM 1453 C CA . GLY B 1 46 ? 0.14 -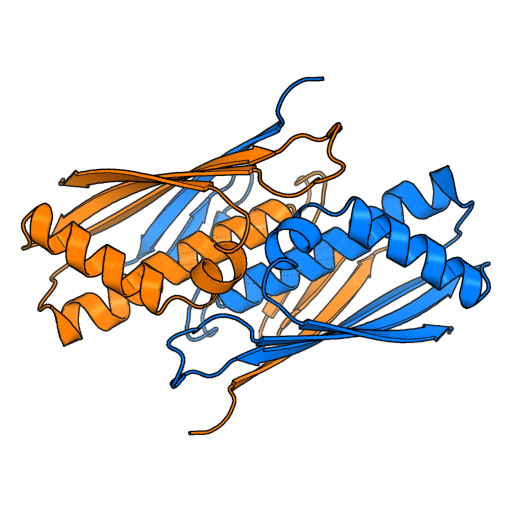5 0.483 1 98.44 46 GLY B CA 1
ATOM 1454 C C . GLY B 1 46 ? 0.069 -5.516 -0.942 1 98.44 46 GLY B C 1
ATOM 1455 O O . GLY B 1 46 ? -0.782 -6.348 -1.265 1 98.44 46 GLY B O 1
ATOM 1456 N N . LEU B 1 47 ? 0.94 -5.035 -1.788 1 97.75 47 LEU B N 1
ATOM 1457 C CA . LEU B 1 47 ? 1.009 -5.496 -3.172 1 97.75 47 LEU B CA 1
ATOM 1458 C C . LEU B 1 47 ? 1.283 -6.996 -3.232 1 97.75 47 LEU B C 1
ATOM 1460 O O . LEU B 1 47 ? 0.556 -7.738 -3.896 1 97.75 47 LEU B O 1
ATOM 1464 N N . MET B 1 48 ? 2.322 -7.449 -2.514 1 98.69 48 MET B N 1
ATOM 1465 C CA . MET B 1 48 ? 2.691 -8.859 -2.547 1 98.69 48 MET B CA 1
ATOM 1466 C C . MET B 1 48 ? 1.57 -9.727 -1.985 1 98.69 48 MET B C 1
ATOM 1468 O O . MET B 1 48 ? 1.226 -10.758 -2.568 1 98.69 48 MET B O 1
ATOM 1472 N N . GLY B 1 49 ? 1.002 -9.305 -0.891 1 98.81 49 GLY B N 1
ATOM 1473 C CA . GLY B 1 49 ? -0.1 -10.039 -0.295 1 98.81 49 GLY B CA 1
ATOM 1474 C C . GLY B 1 49 ? -1.298 -10.172 -1.216 1 98.81 49 GLY B C 1
ATOM 1475 O O . GLY B 1 49 ? -1.911 -11.242 -1.296 1 98.81 49 GLY B O 1
ATOM 1476 N N . CYS B 1 50 ? -1.655 -9.117 -1.871 1 98.75 50 CYS B N 1
ATOM 1477 C CA . CYS B 1 50 ? -2.805 -9.125 -2.768 1 98.75 50 CYS B CA 1
ATOM 1478 C C . CYS B 1 50 ? -2.584 -10.078 -3.936 1 98.75 50 CYS B C 1
ATOM 1480 O O . CYS B 1 50 ? -3.439 -10.914 -4.23 1 98.75 50 CYS B O 1
ATOM 1482 N N . GLU B 1 51 ? -1.434 -9.977 -4.57 1 98.5 51 GLU B N 1
ATOM 1483 C CA . GLU B 1 51 ? -1.123 -10.828 -5.711 1 98.5 51 GLU B CA 1
ATOM 1484 C C . GLU B 1 51 ? -1.139 -12.305 -5.312 1 98.5 51 GLU B C 1
ATOM 1486 O O . GLU B 1 51 ? -1.762 -13.125 -5.988 1 98.5 51 GLU B O 1
ATOM 1491 N N . LEU B 1 52 ? -0.452 -12.625 -4.234 1 98.88 52 LEU B N 1
ATOM 1492 C CA . LEU B 1 52 ? -0.376 -14.016 -3.791 1 98.88 52 LEU B CA 1
ATOM 1493 C C . LEU B 1 52 ? -1.757 -14.539 -3.408 1 98.88 52 LEU B C 1
ATOM 1495 O O . LEU B 1 52 ? -2.102 -15.68 -3.725 1 98.88 52 LEU B O 1
ATOM 1499 N N . SER B 1 53 ? -2.529 -13.703 -2.789 1 98.69 53 SER B N 1
ATOM 1500 C CA . SER B 1 53 ? -3.861 -14.117 -2.359 1 98.69 53 SER B CA 1
ATOM 1501 C C . SER B 1 53 ? -4.785 -14.336 -3.553 1 98.69 53 SER B C 1
ATOM 1503 O O . SER B 1 53 ? -5.602 -15.258 -3.553 1 98.69 53 SER B O 1
ATOM 1505 N N . VAL B 1 54 ? -4.727 -13.469 -4.512 1 98.56 54 VAL B N 1
ATOM 1506 C CA . VAL B 1 54 ? -5.555 -13.594 -5.707 1 98.56 54 VAL B CA 1
ATOM 1507 C C . VAL B 1 54 ? -5.223 -14.891 -6.434 1 98.56 54 VAL B C 1
ATOM 1509 O O . VAL B 1 54 ? -6.121 -15.633 -6.836 1 98.56 54 VAL B O 1
ATOM 1512 N N . ILE B 1 55 ? -3.926 -15.18 -6.551 1 98.75 55 ILE B N 1
ATOM 1513 C CA . ILE B 1 55 ? -3.508 -16.422 -7.199 1 98.75 55 ILE B CA 1
ATOM 1514 C C . ILE B 1 55 ? -4.012 -17.625 -6.402 1 98.75 55 ILE B C 1
ATOM 1516 O O . ILE B 1 55 ? -4.52 -18.578 -6.977 1 98.75 55 ILE B O 1
ATOM 1520 N N . SER B 1 56 ? -3.875 -17.531 -5.152 1 98.38 56 SER B N 1
ATOM 1521 C CA . SER B 1 56 ? -4.305 -18.609 -4.262 1 98.38 56 SER B CA 1
ATOM 1522 C C . SER B 1 56 ? -5.797 -18.875 -4.398 1 98.38 56 SER B C 1
ATOM 1524 O O . SER B 1 56 ? -6.234 -20.031 -4.344 1 98.38 56 SER B O 1
ATOM 1526 N N . TYR B 1 57 ? -6.559 -17.859 -4.531 1 97.88 57 TYR B N 1
ATOM 1527 C CA . TYR B 1 57 ? -8.008 -17.984 -4.562 1 97.88 57 TYR B CA 1
ATOM 1528 C C . TYR B 1 57 ? -8.492 -18.406 -5.941 1 97.88 57 TYR B C 1
ATOM 1530 O O . TYR B 1 57 ? -9.203 -19.422 -6.078 1 97.88 57 TYR B O 1
ATOM 1538 N N . TYR B 1 58 ? -8.102 -17.734 -6.984 1 98.12 58 TYR B N 1
ATOM 1539 C CA . TYR B 1 58 ? -8.656 -17.938 -8.312 1 98.12 58 TYR B CA 1
ATOM 1540 C C . TYR B 1 58 ? -7.906 -19.031 -9.062 1 98.12 58 TYR B C 1
ATOM 1542 O O . TYR B 1 58 ? -8.469 -19.688 -9.945 1 98.12 58 TYR B O 1
ATOM 1550 N N . GLY B 1 59 ? -6.637 -19.234 -8.727 1 98.25 59 GLY B N 1
ATOM 1551 C CA . GLY B 1 59 ? -5.809 -20.219 -9.406 1 98.25 59 GLY B CA 1
ATOM 1552 C C . GLY B 1 59 ? -6.457 -21.594 -9.492 1 98.25 59 GLY B C 1
ATOM 1553 O O . GLY B 1 59 ? -6.695 -22.109 -10.586 1 98.25 59 GLY B O 1
ATOM 1554 N N . PRO B 1 60 ? -6.789 -22.141 -8.305 1 98.06 60 PRO B N 1
ATOM 1555 C CA . PRO B 1 60 ? -7.441 -23.453 -8.297 1 98.06 60 PRO B CA 1
ATOM 1556 C C . PRO B 1 60 ? -8.828 -23.438 -8.945 1 98.06 60 PRO B C 1
ATOM 1558 O O . PRO B 1 60 ? -9.172 -24.344 -9.703 1 98.06 60 PRO B O 1
ATOM 1561 N N . LYS B 1 61 ? -9.555 -22.438 -8.781 1 97.94 61 LYS B N 1
ATOM 1562 C CA . LYS B 1 61 ? -10.953 -22.375 -9.195 1 97.94 61 LYS B CA 1
ATOM 1563 C C . LYS B 1 61 ? -11.086 -22.219 -10.703 1 97.94 61 LYS B C 1
ATOM 1565 O O . LYS B 1 61 ? -11.953 -22.828 -11.328 1 97.94 61 LYS B O 1
ATOM 1570 N N . LEU B 1 62 ? -10.25 -21.422 -11.258 1 98.25 62 LEU B N 1
ATOM 1571 C CA . LEU B 1 62 ? -10.43 -21.062 -12.656 1 98.25 62 LEU B CA 1
ATOM 1572 C C . LEU B 1 62 ? -9.422 -21.797 -13.539 1 98.25 62 LEU B C 1
ATOM 1574 O O . LEU B 1 62 ? -9.664 -21.969 -14.734 1 98.25 62 LEU B O 1
ATOM 1578 N N . PHE B 1 63 ? -8.305 -22.281 -12.906 1 98.5 63 PHE B N 1
ATOM 1579 C CA . PHE B 1 63 ? -7.234 -22.781 -13.766 1 98.5 63 PHE B CA 1
ATOM 1580 C C . PHE B 1 63 ? -6.801 -24.172 -13.344 1 98.5 63 PHE B C 1
ATOM 1582 O O . PHE B 1 63 ? -5.887 -24.75 -13.93 1 98.5 63 PHE B O 1
ATOM 1589 N N . GLY B 1 64 ? -7.418 -24.672 -12.234 1 98.62 64 GLY B N 1
ATOM 1590 C CA . GLY B 1 64 ? -7.02 -25.984 -11.734 1 98.62 64 GLY B CA 1
ATOM 1591 C C . GLY B 1 64 ? -5.617 -26 -11.156 1 98.62 64 GLY B C 1
ATOM 1592 O O . GLY B 1 64 ? -4.934 -27.016 -11.195 1 98.62 64 GLY B O 1
ATOM 1593 N N . LEU B 1 65 ? -5.195 -24.906 -10.734 1 98.56 65 LEU B N 1
ATOM 1594 C CA . LEU B 1 65 ? -3.857 -24.766 -10.164 1 98.56 65 LEU B CA 1
ATOM 1595 C C . LEU B 1 65 ? -3.75 -25.484 -8.828 1 98.56 65 LEU B C 1
ATOM 1597 O O . LEU B 1 65 ? -4.562 -25.25 -7.93 1 98.56 65 LEU B O 1
ATOM 1601 N N . GLN B 1 66 ? -2.844 -26.344 -8.695 1 98.56 66 GLN B N 1
ATOM 1602 C CA . GLN B 1 66 ? -2.477 -26.984 -7.434 1 98.56 66 GLN B CA 1
ATOM 1603 C C . GLN B 1 66 ? -1.098 -26.516 -6.965 1 98.56 66 GLN B C 1
ATOM 1605 O O . GLN B 1 66 ? -0.079 -26.953 -7.516 1 98.56 66 GLN B O 1
ATOM 1610 N N . LEU B 1 67 ? -1.082 -25.734 -5.922 1 98.25 67 LEU B N 1
ATOM 1611 C CA . LEU B 1 67 ? 0.157 -25.109 -5.465 1 98.25 67 LEU B CA 1
ATOM 1612 C C . LEU B 1 67 ? 0.849 -25.984 -4.422 1 98.25 67 LEU B C 1
ATOM 1614 O O . LEU B 1 67 ? 0.205 -26.469 -3.494 1 98.25 67 LEU B O 1
ATOM 1618 N N . GLU B 1 68 ? 2.033 -26.125 -4.59 1 98.12 68 GLU B N 1
ATOM 1619 C CA . GLU B 1 68 ? 2.877 -26.672 -3.525 1 98.12 68 GLU B CA 1
ATOM 1620 C C . GLU B 1 68 ? 3.656 -25.562 -2.826 1 98.12 68 GLU B C 1
ATOM 1622 O O . GLU B 1 68 ? 3.895 -25.625 -1.618 1 98.12 68 GLU B O 1
ATOM 1627 N N . ASP B 1 69 ? 4.117 -24.625 -3.6 1 98.56 69 ASP B N 1
ATOM 1628 C CA . ASP B 1 69 ? 4.852 -23.484 -3.086 1 98.56 69 ASP B CA 1
ATOM 1629 C C . ASP B 1 69 ? 4.645 -22.25 -3.973 1 98.56 69 ASP B C 1
ATOM 1631 O O . ASP B 1 69 ? 4.586 -22.375 -5.199 1 98.56 69 ASP B O 1
ATOM 1635 N N . LEU B 1 70 ? 4.488 -21.141 -3.387 1 98.81 70 LEU B N 1
ATOM 1636 C CA . LEU B 1 70 ? 4.363 -19.859 -4.086 1 98.81 70 LEU B CA 1
ATOM 1637 C C . LEU B 1 70 ? 5.035 -18.734 -3.295 1 98.81 70 LEU B C 1
ATOM 1639 O O . LEU B 1 70 ? 4.641 -18.453 -2.162 1 98.81 70 LEU B O 1
ATOM 1643 N N . GLU B 1 71 ? 6.008 -18.141 -3.891 1 98.75 71 GLU B N 1
ATOM 1644 C CA . GLU B 1 71 ? 6.805 -17.094 -3.264 1 98.75 71 GLU B CA 1
ATOM 1645 C C . GLU B 1 71 ? 7.082 -15.953 -4.238 1 98.75 71 GLU B C 1
ATOM 1647 O O . GLU B 1 71 ? 7.117 -16.156 -5.453 1 98.75 71 GLU B O 1
ATOM 1652 N N . MET B 1 72 ? 7.207 -14.82 -3.686 1 98.44 72 MET B N 1
ATOM 1653 C CA . MET B 1 72 ? 7.516 -13.617 -4.453 1 98.44 72 MET B CA 1
ATOM 1654 C C . MET B 1 72 ? 8.688 -12.867 -3.832 1 98.44 72 MET B C 1
ATOM 1656 O O . MET B 1 72 ? 8.781 -12.742 -2.609 1 98.44 72 MET B O 1
ATOM 1660 N N . LYS B 1 73 ? 9.555 -12.43 -4.648 1 98.56 73 LYS B N 1
ATOM 1661 C CA . LYS B 1 73 ? 10.57 -11.438 -4.293 1 98.56 73 LYS B CA 1
ATOM 1662 C C . LYS B 1 73 ? 10.383 -10.148 -5.086 1 98.56 73 LYS B C 1
ATOM 1664 O O . LYS B 1 73 ? 10.125 -10.188 -6.293 1 98.56 73 LYS B O 1
ATOM 1669 N N . VAL B 1 74 ? 10.531 -9.062 -4.383 1 98.25 74 VAL B N 1
ATOM 1670 C CA . VAL B 1 74 ? 10.328 -7.777 -5.047 1 98.25 74 VAL B CA 1
ATOM 1671 C C . VAL B 1 74 ? 11.5 -6.852 -4.762 1 98.25 74 VAL B C 1
ATOM 1673 O O . VAL B 1 74 ? 11.977 -6.77 -3.627 1 98.25 74 VAL B O 1
ATOM 1676 N N . GLN B 1 75 ? 11.961 -6.258 -5.801 1 97.5 75 GLN B N 1
ATOM 1677 C CA . GLN B 1 75 ? 12.859 -5.113 -5.723 1 97.5 75 GLN B CA 1
ATOM 1678 C C . GLN B 1 75 ? 12.195 -3.854 -6.273 1 97.5 75 GLN B C 1
ATOM 1680 O O . GLN B 1 75 ? 11.547 -3.895 -7.32 1 97.5 75 GLN B O 1
ATOM 1685 N N . ALA B 1 76 ? 12.336 -2.785 -5.504 1 96.75 76 ALA B N 1
ATOM 1686 C CA . ALA B 1 76 ? 11.742 -1.52 -5.934 1 96.75 76 ALA B CA 1
ATOM 1687 C C . ALA B 1 76 ? 12.727 -0.365 -5.742 1 96.75 76 ALA B C 1
ATOM 1689 O O . ALA B 1 76 ? 13.688 -0.479 -4.977 1 96.75 76 ALA B O 1
ATOM 1690 N N . TRP B 1 77 ? 12.5 0.701 -6.492 1 95.69 77 TRP B N 1
ATOM 1691 C CA . TRP B 1 77 ? 13.344 1.861 -6.238 1 95.69 77 TRP B CA 1
ATOM 1692 C C . TRP B 1 77 ? 12.609 3.154 -6.566 1 95.69 77 TRP B C 1
ATOM 1694 O O . TRP B 1 77 ? 11.609 3.143 -7.301 1 95.69 77 TRP B O 1
ATOM 1704 N N . ARG B 1 78 ? 13.047 4.227 -5.984 1 96.12 78 ARG B N 1
ATOM 1705 C CA . ARG B 1 78 ? 12.578 5.586 -6.242 1 96.12 78 ARG B CA 1
ATOM 1706 C C . ARG B 1 78 ? 13.727 6.582 -6.168 1 96.12 78 ARG B C 1
ATOM 1708 O O . ARG B 1 78 ? 14.812 6.258 -5.676 1 96.12 78 ARG B O 1
ATOM 1715 N N . ASP B 1 79 ? 13.5 7.75 -6.711 1 95.19 79 ASP B N 1
ATOM 1716 C CA . ASP B 1 79 ? 14.43 8.867 -6.582 1 95.19 79 ASP B CA 1
ATOM 1717 C C . ASP B 1 79 ? 14.023 9.789 -5.434 1 95.19 79 ASP B C 1
ATOM 1719 O O . ASP B 1 79 ? 12.969 10.422 -5.48 1 95.19 79 ASP B O 1
ATOM 1723 N N . PRO B 1 80 ? 14.844 9.883 -4.367 1 93.88 80 PRO B N 1
ATOM 1724 C CA . PRO B 1 80 ? 14.484 10.734 -3.234 1 93.88 80 PRO B CA 1
ATOM 1725 C C . PRO B 1 80 ? 14.586 12.219 -3.561 1 93.88 80 PRO B C 1
ATOM 1727 O O . PRO B 1 80 ? 14.055 13.055 -2.822 1 93.88 80 PRO B O 1
ATOM 1730 N N . GLU B 1 81 ? 15.297 12.594 -4.488 1 94.62 81 GLU B N 1
ATOM 1731 C CA . GLU B 1 81 ? 15.453 13.969 -4.965 1 94.62 81 GLU B CA 1
ATOM 1732 C C . GLU B 1 81 ? 15.273 14.047 -6.48 1 94.62 81 GLU B C 1
ATOM 1734 O O . GLU B 1 81 ? 16.203 14.406 -7.203 1 94.62 81 GLU B O 1
ATOM 1739 N N . PRO B 1 82 ? 14.039 13.828 -6.891 1 95.62 82 PRO B N 1
ATOM 1740 C CA . PRO B 1 82 ? 13.812 13.719 -8.336 1 95.62 82 PRO B CA 1
ATOM 1741 C C . PRO B 1 82 ? 13.82 15.07 -9.039 1 95.62 82 PRO B C 1
ATOM 1743 O O . PRO B 1 82 ? 13.219 16.031 -8.539 1 95.62 82 PRO B O 1
ATOM 1746 N N . GLN B 1 83 ? 14.375 15.102 -10.242 1 94.62 83 GLN B N 1
ATOM 1747 C CA . GLN B 1 83 ? 14.391 16.312 -11.055 1 94.62 83 GLN B CA 1
ATOM 1748 C C . GLN B 1 83 ? 13.031 16.562 -11.695 1 94.62 83 GLN B C 1
ATOM 1750 O O . GLN B 1 83 ? 12.648 17.719 -11.922 1 94.62 83 GLN B O 1
ATOM 1755 N N . ASP B 1 84 ? 12.273 15.516 -11.961 1 94.06 84 ASP B N 1
ATOM 1756 C CA . ASP B 1 84 ? 10.961 15.641 -12.602 1 94.06 84 ASP B CA 1
ATOM 1757 C C . ASP B 1 84 ? 9.859 15.789 -11.555 1 94.06 84 ASP B C 1
ATOM 1759 O O . ASP B 1 84 ? 8.672 15.711 -11.883 1 94.06 84 ASP B O 1
ATOM 1763 N N . GLU B 1 85 ? 10.133 15.812 -10.273 1 93.25 85 GLU B N 1
ATOM 1764 C CA . GLU B 1 85 ? 9.25 16.078 -9.141 1 93.25 85 GLU B CA 1
ATOM 1765 C C . GLU B 1 85 ? 8.359 14.867 -8.852 1 93.25 85 GLU B C 1
ATOM 1767 O O . GLU B 1 85 ? 7.363 14.984 -8.133 1 93.25 85 GLU B O 1
ATOM 1772 N N . TYR B 1 86 ? 8.68 13.758 -9.492 1 93.81 86 TYR B N 1
ATOM 1773 C CA . TYR B 1 86 ? 7.965 12.531 -9.156 1 93.81 86 TYR B CA 1
ATOM 1774 C C . TYR B 1 86 ? 8.688 11.773 -8.047 1 93.81 86 TYR B C 1
ATOM 1776 O O . TYR B 1 86 ? 9.695 11.109 -8.297 1 93.81 86 TYR B O 1
ATOM 1784 N N . TYR B 1 87 ? 8.109 11.695 -6.887 1 95.38 87 TYR B N 1
ATOM 1785 C CA . TYR B 1 87 ? 8.75 11.125 -5.703 1 95.38 87 TYR B CA 1
ATOM 1786 C C . TYR B 1 87 ? 8.312 9.688 -5.484 1 95.38 87 TYR B C 1
ATOM 1788 O O . TYR B 1 87 ? 8.805 9.008 -4.578 1 95.38 87 TYR B O 1
ATOM 1796 N N . GLY B 1 88 ? 7.43 9.242 -6.328 1 95.25 88 GLY B N 1
ATOM 1797 C CA . GLY B 1 88 ? 6.895 7.898 -6.176 1 95.25 88 GLY B CA 1
ATOM 1798 C C . GLY B 1 88 ? 7.855 6.816 -6.637 1 95.25 88 GLY B C 1
ATOM 1799 O O . GLY B 1 88 ? 8.953 7.117 -7.105 1 95.25 88 GLY B O 1
ATOM 1800 N N . LEU B 1 89 ? 7.465 5.559 -6.457 1 95.69 89 LEU B N 1
ATOM 1801 C CA . LEU B 1 89 ? 8.227 4.426 -6.969 1 95.69 89 LEU B CA 1
ATOM 1802 C C . LEU B 1 89 ? 8.336 4.484 -8.484 1 95.69 89 LEU B C 1
ATOM 1804 O O . LEU B 1 89 ? 7.336 4.691 -9.18 1 95.69 89 LEU B O 1
ATOM 1808 N N . ARG B 1 90 ? 9.492 4.305 -8.969 1 95 90 ARG B N 1
ATOM 1809 C CA . ARG B 1 90 ? 9.734 4.363 -10.406 1 95 90 ARG B CA 1
ATOM 1810 C C . ARG B 1 90 ? 9.609 2.984 -11.039 1 95 90 ARG B C 1
ATOM 1812 O O . ARG B 1 90 ? 9.062 2.85 -12.133 1 95 90 ARG B O 1
ATOM 1819 N N . LYS B 1 91 ? 10.094 2.041 -10.32 1 95.44 91 LYS B N 1
ATOM 1820 C CA . LYS B 1 91 ? 10.156 0.695 -10.883 1 95.44 91 LYS B CA 1
ATOM 1821 C C . LYS B 1 91 ? 10.023 -0.363 -9.789 1 95.44 91 LYS B C 1
ATOM 1823 O O . LYS B 1 91 ? 10.5 -0.177 -8.672 1 95.44 91 LYS B O 1
ATOM 1828 N N . ILE B 1 92 ? 9.398 -1.462 -10.164 1 96.88 92 ILE B N 1
ATOM 1829 C CA . ILE B 1 92 ? 9.297 -2.668 -9.352 1 96.88 92 ILE B CA 1
ATOM 1830 C C . ILE B 1 92 ? 9.695 -3.887 -10.18 1 96.88 92 ILE B C 1
ATOM 1832 O O . ILE B 1 92 ? 9.211 -4.062 -11.305 1 96.88 92 ILE B O 1
ATOM 1836 N N . GLU B 1 93 ? 10.57 -4.617 -9.711 1 97.75 93 GLU B N 1
ATOM 1837 C CA . GLU B 1 93 ? 10.906 -5.914 -10.281 1 97.75 93 GLU B CA 1
ATOM 1838 C C . GLU B 1 93 ? 10.375 -7.055 -9.422 1 97.75 93 GLU B C 1
ATOM 1840 O O . GLU B 1 93 ? 10.68 -7.133 -8.227 1 97.75 93 GLU B O 1
ATOM 1845 N N . ILE B 1 94 ? 9.648 -7.934 -10.062 1 98.19 94 ILE B N 1
ATOM 1846 C CA . ILE B 1 94 ? 9.039 -9.047 -9.344 1 98.19 94 ILE B CA 1
ATOM 1847 C C . ILE B 1 94 ? 9.641 -10.367 -9.828 1 98.19 94 ILE B C 1
ATOM 1849 O O . ILE B 1 94 ? 9.734 -10.609 -11.031 1 98.19 94 ILE B O 1
ATOM 1853 N N . GLU B 1 95 ? 10.047 -11.125 -8.914 1 98.69 95 GLU B N 1
ATOM 1854 C CA . GLU B 1 95 ? 10.422 -12.508 -9.188 1 98.69 95 GLU B CA 1
ATOM 1855 C C . GLU B 1 95 ? 9.438 -13.484 -8.555 1 98.69 95 GLU B C 1
ATOM 1857 O O . GLU B 1 95 ? 9.25 -13.477 -7.332 1 98.69 95 GLU B O 1
ATOM 1862 N N . TRP B 1 96 ? 8.945 -14.297 -9.43 1 98.75 96 TRP B N 1
ATOM 1863 C CA . TRP B 1 96 ? 8 -15.328 -8.992 1 98.75 96 TRP B CA 1
ATOM 1864 C C . TRP B 1 96 ? 8.703 -16.672 -8.844 1 98.75 96 TRP B C 1
ATOM 1866 O O . TRP B 1 96 ? 9.469 -17.078 -9.711 1 98.75 96 TRP B O 1
ATOM 1876 N N . PHE B 1 97 ? 8.445 -17.344 -7.719 1 98.75 97 PHE B N 1
ATOM 1877 C CA . PHE B 1 97 ? 8.844 -18.719 -7.496 1 98.75 97 PHE B CA 1
ATOM 1878 C C . PHE B 1 97 ? 7.629 -19.609 -7.273 1 98.75 97 PHE B C 1
ATOM 1880 O O . PHE B 1 97 ? 6.941 -19.484 -6.258 1 98.75 97 PHE B O 1
ATOM 1887 N N . VAL B 1 98 ? 7.418 -20.562 -8.234 1 98.69 98 VAL B N 1
ATOM 1888 C CA . VAL B 1 98 ? 6.172 -21.328 -8.219 1 98.69 98 VAL B CA 1
ATOM 1889 C C . VAL B 1 98 ? 6.473 -22.812 -8.336 1 98.69 98 VAL B C 1
ATOM 1891 O O . VAL B 1 98 ? 7.238 -23.234 -9.203 1 98.69 98 VAL B O 1
ATOM 1894 N N . LYS B 1 99 ? 5.977 -23.562 -7.461 1 98.75 99 LYS B N 1
ATOM 1895 C CA . LYS B 1 99 ? 5.922 -25.016 -7.559 1 98.75 99 LYS B CA 1
ATOM 1896 C C . LYS B 1 99 ? 4.477 -25.516 -7.613 1 98.75 99 LYS B C 1
ATOM 1898 O O . LYS B 1 99 ? 3.73 -25.375 -6.645 1 98.75 99 LYS B O 1
ATOM 1903 N N . SER B 1 100 ? 4.121 -26.094 -8.68 1 98.5 100 SER B N 1
ATOM 1904 C CA . SER B 1 100 ? 2.736 -26.484 -8.906 1 98.5 100 SER B CA 1
ATOM 1905 C C . SER B 1 100 ? 2.631 -27.531 -10.008 1 98.5 100 SER B C 1
ATOM 1907 O O . SER B 1 100 ? 3.645 -28.062 -10.469 1 98.5 100 SER B O 1
ATOM 1909 N N . ASN B 1 101 ? 1.414 -27.844 -10.414 1 98.56 101 ASN B N 1
ATOM 1910 C CA . ASN B 1 101 ? 1.137 -28.812 -11.461 1 98.56 101 ASN B CA 1
ATOM 1911 C C . ASN B 1 101 ? 1.101 -28.156 -12.844 1 98.56 101 ASN B C 1
ATOM 1913 O O . ASN B 1 101 ? 0.63 -28.75 -13.805 1 98.56 101 ASN B O 1
ATOM 1917 N N . LYS B 1 102 ? 1.5 -26.891 -12.977 1 98.44 102 LYS B N 1
ATOM 1918 C CA . LYS B 1 102 ? 1.312 -26.141 -14.219 1 98.44 102 LYS B CA 1
ATOM 1919 C C . LYS B 1 102 ? 2.648 -25.844 -14.891 1 98.44 102 LYS B C 1
ATOM 1921 O O . LYS B 1 102 ? 3.68 -25.75 -14.227 1 98.44 102 LYS B O 1
ATOM 1926 N N . SER B 1 103 ? 2.615 -25.719 -16.219 1 98.19 103 SER B N 1
ATOM 1927 C CA . SER B 1 103 ? 3.777 -25.297 -16.984 1 98.19 103 SER B CA 1
ATOM 1928 C C . SER B 1 103 ? 4.074 -23.812 -16.766 1 98.19 103 SER B C 1
ATOM 1930 O O . SER B 1 103 ? 3.264 -23.094 -16.172 1 98.19 103 SER B O 1
ATOM 1932 N N . LEU B 1 104 ? 5.23 -23.422 -17.203 1 97.88 104 LEU B N 1
ATOM 1933 C CA . LEU B 1 104 ? 5.629 -22.031 -17.078 1 97.88 104 LEU B CA 1
ATOM 1934 C C . LEU B 1 104 ? 4.637 -21.109 -17.797 1 97.88 104 LEU B C 1
ATOM 1936 O O . LEU B 1 104 ? 4.246 -20.078 -17.25 1 97.88 104 LEU B O 1
ATOM 1940 N N . GLU B 1 105 ? 4.258 -21.484 -18.984 1 98 105 GLU B N 1
ATOM 1941 C CA . GLU B 1 105 ? 3.33 -20.672 -19.781 1 98 105 GLU B CA 1
ATOM 1942 C C . GLU B 1 105 ? 1.984 -20.531 -19.078 1 98 105 GLU B C 1
ATOM 1944 O O . GLU B 1 105 ? 1.392 -19.453 -19.062 1 98 105 GLU B O 1
ATOM 1949 N N . GLU B 1 106 ? 1.527 -21.625 -18.484 1 98.25 106 GLU B N 1
ATOM 1950 C CA . GLU B 1 106 ? 0.265 -21.609 -17.766 1 98.25 106 GLU B CA 1
ATOM 1951 C C . GLU B 1 106 ? 0.362 -20.719 -16.516 1 98.25 106 GLU B C 1
ATOM 1953 O O . GLU B 1 106 ? -0.576 -19.984 -16.203 1 98.25 106 GLU B O 1
ATOM 1958 N N . VAL B 1 107 ? 1.455 -20.797 -15.844 1 98.31 107 VAL B N 1
ATOM 1959 C CA . VAL B 1 107 ? 1.69 -19.969 -14.664 1 98.31 107 VAL B CA 1
ATOM 1960 C C . VAL B 1 107 ? 1.651 -18.484 -15.055 1 98.31 107 VAL B C 1
ATOM 1962 O O . VAL B 1 107 ? 1.025 -17.672 -14.375 1 98.31 107 VAL B O 1
ATOM 1965 N N . LYS B 1 108 ? 2.279 -18.156 -16.141 1 98.31 108 LYS B N 1
ATOM 1966 C CA . LYS B 1 108 ? 2.285 -16.781 -16.625 1 98.31 108 LYS B CA 1
ATOM 1967 C C . LYS B 1 108 ? 0.867 -16.281 -16.906 1 98.31 108 LYS B C 1
ATOM 1969 O O . LYS B 1 108 ? 0.531 -15.141 -16.594 1 98.31 108 LYS B O 1
ATOM 1974 N N . GLU B 1 109 ? 0.057 -17.125 -17.438 1 98.19 109 GLU B N 1
ATOM 1975 C CA . GLU B 1 109 ? -1.333 -16.766 -17.719 1 98.19 109 GLU B CA 1
ATOM 1976 C C . GLU B 1 109 ? -2.104 -16.516 -16.422 1 98.19 109 GLU B C 1
ATOM 1978 O O . GLU B 1 109 ? -2.914 -15.594 -16.344 1 9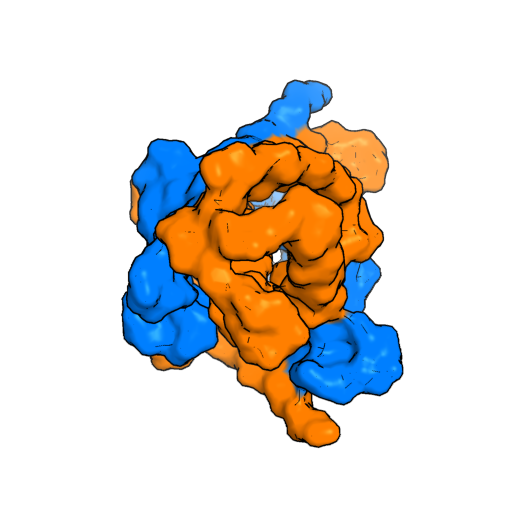8.19 109 GLU B O 1
ATOM 1983 N N . ILE B 1 110 ? -1.892 -17.391 -15.469 1 98.56 110 ILE B N 1
ATOM 1984 C CA . ILE B 1 110 ? -2.553 -17.266 -14.18 1 98.56 110 ILE B CA 1
ATOM 1985 C C . ILE B 1 110 ? -2.143 -15.945 -13.523 1 98.56 110 ILE B C 1
ATOM 1987 O O . ILE B 1 110 ? -2.988 -15.211 -13 1 98.56 110 ILE B O 1
ATOM 1991 N N . ILE B 1 111 ? -0.876 -15.586 -13.609 1 98.38 111 ILE B N 1
ATOM 1992 C CA . ILE B 1 111 ? -0.356 -14.375 -12.992 1 98.38 111 ILE B CA 1
ATOM 1993 C C . ILE B 1 111 ? -0.874 -13.148 -13.742 1 98.38 111 ILE B C 1
ATOM 1995 O O . ILE B 1 111 ? -1.191 -12.125 -13.133 1 98.38 111 ILE B O 1
ATOM 1999 N N . LYS B 1 112 ? -0.985 -13.258 -15.039 1 97.62 112 LYS B N 1
ATOM 2000 C CA . LYS B 1 112 ? -1.593 -12.195 -15.828 1 97.62 112 LYS B CA 1
ATOM 2001 C C . LYS B 1 112 ? -3.023 -11.922 -15.375 1 97.62 112 LYS B C 1
ATOM 2003 O O . LYS B 1 112 ? -3.436 -10.766 -15.266 1 97.62 112 LYS B O 1
ATOM 2008 N N . TYR B 1 113 ? -3.75 -12.977 -15.172 1 98.19 113 TYR B N 1
ATOM 2009 C CA . TYR B 1 113 ? -5.102 -12.82 -14.648 1 98.19 113 TYR B CA 1
ATOM 2010 C C . TYR B 1 113 ? -5.09 -12.156 -13.281 1 98.19 113 TYR B C 1
ATOM 2012 O O . TYR B 1 113 ? -5.922 -11.297 -12.992 1 98.19 113 TYR B O 1
ATOM 2020 N N . ALA B 1 114 ? -4.164 -12.578 -12.391 1 98 114 ALA B N 1
ATOM 2021 C CA . ALA B 1 114 ? -4.031 -12 -11.055 1 98 114 ALA B CA 1
ATOM 2022 C C . ALA B 1 114 ? -3.797 -10.492 -11.133 1 98 114 ALA B C 1
ATOM 2024 O O . ALA B 1 114 ? -4.41 -9.727 -10.391 1 98 114 ALA B O 1
ATOM 2025 N N . HIS B 1 115 ? -2.857 -10.07 -12.047 1 97 115 HIS B N 1
ATOM 2026 C CA . HIS B 1 115 ? -2.625 -8.648 -12.273 1 97 115 HIS B CA 1
ATOM 2027 C C . HIS B 1 115 ? -3.922 -7.926 -12.625 1 97 115 HIS B C 1
ATOM 2029 O O . HIS B 1 115 ? -4.195 -6.844 -12.102 1 97 115 HIS B O 1
ATOM 2035 N N . LYS B 1 116 ? -4.68 -8.555 -13.438 1 95.81 116 LYS B N 1
ATOM 2036 C CA . LYS B 1 116 ? -5.918 -7.953 -13.93 1 95.81 116 LYS B CA 1
ATOM 2037 C C . LYS B 1 116 ? -6.898 -7.703 -12.781 1 95.81 116 LYS B C 1
ATOM 2039 O O . LYS B 1 116 ? -7.555 -6.66 -12.742 1 95.81 116 LYS B O 1
ATOM 2044 N N . VAL B 1 117 ? -6.98 -8.594 -11.82 1 96.94 117 VAL B N 1
ATOM 2045 C CA . VAL B 1 117 ? -8.086 -8.5 -10.867 1 96.94 117 VAL B CA 1
ATOM 2046 C C . VAL B 1 117 ? -7.559 -8.055 -9.508 1 96.94 117 VAL B C 1
ATOM 2048 O O . VAL B 1 117 ? -8.336 -7.793 -8.586 1 96.94 117 VAL B O 1
ATOM 2051 N N . CYS B 1 118 ? -6.324 -8.047 -9.266 1 97.31 118 CYS B N 1
ATOM 2052 C CA . CYS B 1 118 ? -5.754 -7.586 -8.008 1 97.31 118 CYS B CA 1
ATOM 2053 C C . CYS B 1 118 ? -5.957 -6.086 -7.828 1 97.31 118 CYS B C 1
ATOM 2055 O O . CYS B 1 118 ? -5.371 -5.285 -8.555 1 97.31 118 CYS B O 1
ATOM 2057 N N . PRO B 1 119 ? -6.691 -5.691 -6.844 1 96.25 119 PRO B N 1
ATOM 2058 C CA . PRO B 1 119 ? -6.977 -4.262 -6.68 1 96.25 119 PRO B CA 1
ATOM 2059 C C . PRO B 1 119 ? -5.738 -3.451 -6.312 1 96.25 119 PRO B C 1
ATOM 2061 O O . PRO B 1 119 ? -5.617 -2.289 -6.707 1 96.25 119 PRO B O 1
ATOM 2064 N N . VAL B 1 120 ? -4.871 -4.016 -5.531 1 96.81 120 VAL B N 1
ATOM 2065 C CA . VAL B 1 120 ? -3.674 -3.291 -5.125 1 96.81 120 VAL B CA 1
ATOM 2066 C C . VAL B 1 120 ? -2.766 -3.07 -6.332 1 96.81 120 VAL B C 1
ATOM 2068 O O . VAL B 1 120 ? -2.316 -1.951 -6.586 1 96.81 120 VAL B O 1
ATOM 2071 N N . PHE B 1 121 ? -2.545 -4.098 -7.145 1 96.06 121 PHE B N 1
ATOM 2072 C CA . PHE B 1 121 ? -1.751 -3.98 -8.359 1 96.06 121 PHE B CA 1
ATOM 2073 C C . PHE B 1 121 ? -2.334 -2.922 -9.289 1 96.06 121 PHE B C 1
ATOM 2075 O O . PHE B 1 121 ? -1.609 -2.053 -9.781 1 96.06 121 PHE B O 1
ATOM 2082 N N . ASN B 1 122 ? -3.594 -3 -9.539 1 93.5 122 ASN B N 1
ATOM 2083 C CA . ASN B 1 122 ? -4.273 -2.039 -10.398 1 93.5 122 ASN B CA 1
ATOM 2084 C C . ASN B 1 122 ? -4.105 -0.61 -9.891 1 93.5 122 ASN B C 1
ATOM 2086 O O . ASN B 1 122 ? -3.842 0.307 -10.664 1 93.5 122 ASN B O 1
ATOM 2090 N N . SER B 1 123 ? -4.215 -0.445 -8.625 1 93.31 123 SER B N 1
ATOM 2091 C CA . SER B 1 123 ? -4.117 0.879 -8.023 1 93.31 123 SER B CA 1
ATOM 2092 C C . SER B 1 123 ? -2.717 1.462 -8.188 1 93.31 123 SER B C 1
ATOM 2094 O O . SER B 1 123 ? -2.553 2.682 -8.273 1 93.31 123 SER B O 1
ATOM 2096 N N . LEU B 1 124 ? -1.703 0.631 -8.312 1 91.94 124 LEU B N 1
ATOM 2097 C CA . LEU B 1 124 ? -0.312 1.069 -8.352 1 91.94 124 LEU B CA 1
ATOM 2098 C C . LEU B 1 124 ? 0.195 1.145 -9.789 1 91.94 124 LEU B C 1
ATOM 2100 O O . LEU B 1 124 ? 1.223 1.771 -10.062 1 91.94 124 LEU B O 1
ATOM 2104 N N . SER B 1 125 ? -0.409 0.46 -10.734 1 81.38 125 SER B N 1
ATOM 2105 C CA . SER B 1 125 ? 0.128 0.222 -12.07 1 81.38 125 SER B CA 1
ATOM 2106 C C . SER B 1 125 ? 0.011 1.467 -12.945 1 81.38 125 SER B C 1
ATOM 2108 O O . SER B 1 125 ? 0.542 1.503 -14.055 1 81.38 125 SER B O 1
ATOM 2110 N N . GLY B 1 126 ? -0.437 2.51 -12.57 1 76.56 126 GLY B N 1
ATOM 2111 C CA . GLY B 1 126 ? -0.618 3.656 -13.445 1 76.56 126 GLY B CA 1
ATOM 2112 C C . GLY B 1 126 ? 0.677 4.383 -13.75 1 76.56 126 GLY B C 1
ATOM 2113 O O . GLY B 1 126 ? 0.815 4.996 -14.812 1 76.56 126 GLY B O 1
ATOM 2114 N N . ARG B 1 127 ? 1.654 4.406 -12.898 1 78.12 127 ARG B N 1
ATOM 2115 C CA . ARG B 1 127 ? 2.842 5.227 -13.117 1 78.12 127 ARG B CA 1
ATOM 2116 C C . ARG B 1 127 ? 4.113 4.438 -12.82 1 78.12 127 ARG B C 1
ATOM 2118 O O . ARG B 1 127 ? 5.223 4.953 -12.977 1 78.12 127 ARG B O 1
ATOM 2125 N N . ILE B 1 128 ? 3.98 3.197 -12.422 1 89.44 128 ILE B N 1
ATOM 2126 C CA . ILE B 1 128 ? 5.137 2.402 -12.023 1 89.44 128 ILE B CA 1
ATOM 2127 C C . ILE B 1 128 ? 5.465 1.384 -13.109 1 89.44 128 ILE B C 1
ATOM 2129 O O . ILE B 1 128 ? 4.574 0.688 -13.609 1 89.44 128 ILE B O 1
ATOM 2133 N N . VAL B 1 129 ? 6.723 1.336 -13.492 1 91.75 129 VAL B N 1
ATOM 2134 C CA . VAL B 1 129 ? 7.18 0.291 -14.406 1 91.75 129 VAL B CA 1
ATOM 2135 C C . VAL B 1 129 ? 7.352 -1.021 -13.641 1 91.75 129 VAL B C 1
ATOM 2137 O O . VAL B 1 129 ? 8.008 -1.058 -12.602 1 91.75 129 VAL B O 1
ATOM 2140 N N . ILE B 1 130 ? 6.758 -2.098 -14.18 1 94.06 130 ILE B N 1
ATOM 2141 C CA . ILE B 1 130 ? 6.832 -3.387 -13.508 1 94.06 130 ILE B CA 1
ATOM 2142 C C . ILE B 1 130 ? 7.449 -4.426 -14.438 1 94.06 130 ILE B C 1
ATOM 2144 O O . ILE B 1 130 ? 6.961 -4.633 -15.555 1 94.06 130 ILE B O 1
ATOM 2148 N N . ASP B 1 131 ? 8.508 -5.012 -14.016 1 96 131 ASP B N 1
ATOM 2149 C CA . ASP B 1 131 ? 9.141 -6.133 -14.703 1 96 131 ASP B CA 1
ATOM 2150 C C . ASP B 1 131 ? 9.016 -7.422 -13.891 1 96 131 ASP B C 1
ATOM 2152 O O . ASP B 1 131 ? 9.008 -7.383 -12.656 1 96 131 ASP B O 1
ATOM 2156 N N . GLU B 1 132 ? 9 -8.555 -14.641 1 97 132 GLU B N 1
ATOM 2157 C CA . GLU B 1 132 ? 8.773 -9.797 -13.906 1 97 132 GLU B CA 1
ATOM 2158 C C . GLU B 1 132 ? 9.656 -10.922 -14.445 1 97 132 GLU B C 1
ATOM 2160 O O . GLU B 1 132 ? 9.969 -10.953 -15.641 1 97 132 GLU B O 1
ATOM 2165 N N . LYS B 1 133 ? 10.062 -11.719 -13.609 1 97.69 133 LYS B N 1
ATOM 2166 C CA . LYS B 1 133 ? 10.734 -12.977 -13.898 1 97.69 133 LYS B CA 1
ATOM 2167 C C . LYS B 1 133 ? 10.016 -14.148 -13.219 1 97.69 133 LYS B C 1
ATOM 2169 O O . LYS B 1 133 ? 9.438 -13.992 -12.148 1 97.69 133 LYS B O 1
ATOM 2174 N N . PHE B 1 134 ? 10.125 -15.305 -13.883 1 97.81 134 PHE B N 1
ATOM 2175 C CA . PHE B 1 134 ? 9.414 -16.484 -13.398 1 97.81 134 PHE B CA 1
ATOM 2176 C C . PHE B 1 134 ? 10.367 -17.672 -13.25 1 97.81 134 PHE B C 1
ATOM 2178 O O . PHE B 1 134 ? 11.133 -17.969 -14.172 1 97.81 134 PHE B O 1
ATOM 2185 N N . THR B 1 135 ? 10.32 -18.234 -12.117 1 96.88 135 THR B N 1
ATOM 2186 C CA . THR B 1 135 ? 11.086 -19.453 -11.852 1 96.88 135 THR B CA 1
ATOM 2187 C C . THR B 1 135 ? 10.164 -20.562 -11.359 1 96.88 135 THR B C 1
ATOM 2189 O O . THR B 1 135 ? 9.484 -20.422 -10.344 1 96.88 135 THR B O 1
ATOM 2192 N N . LEU B 1 136 ? 10.125 -21.75 -12.062 1 96.06 136 LEU B N 1
ATOM 2193 C CA . LEU B 1 136 ? 9.422 -22.922 -11.57 1 96.06 136 LEU B CA 1
ATOM 2194 C C . LEU B 1 136 ? 10.328 -23.766 -10.68 1 96.06 136 LEU B C 1
ATOM 2196 O O . LEU B 1 136 ? 11.484 -24.016 -11.031 1 96.06 136 LEU B O 1
ATOM 2200 N N . LYS B 1 137 ? 9.797 -24.094 -9.586 1 90.88 137 LYS B N 1
ATOM 2201 C CA . LYS B 1 137 ? 10.539 -24.969 -8.672 1 90.88 137 LYS B CA 1
ATOM 2202 C C . LYS B 1 137 ? 10.234 -26.438 -8.938 1 90.88 137 LYS B C 1
ATOM 2204 O O . LYS B 1 137 ? 9.117 -26.781 -9.344 1 90.88 137 LYS B O 1
#

pLDDT: mean 96.28, std 5.56, range [52.0, 98.94]

Organism: Mycoplasmoides gallisepticum (strain R(low / passage 15 / clone 2)) (NCBI:txid710127)

Foldseek 3Di:
DDDDDFDKDKDQDPVRWMWIDGPVDIAIADCVCPVHHHPVRVLVVLVVVLLVVLCVVVVCVPPVKDFPDKDKDKDWDADCDDPVPDGDIAEMEMEIETETPDDPVSVVVSSVVSCVPRPSNVVPVPRYHYHYHYDYD/DDDDDFDKDKDQDPVRWMWIDGPVDIAIADCVCPVHHHPVRVLVVLVVVLLVVLCVVVVCVPPVKDFPDKDKDKDWDADCDDPVPDGDIAEMEMEIETETPDDPVSVVVSSVVSCVPRPSNVVPVPRYHYHYHYDYD

Solvent-accessible surface area (backbone atoms only — not comparable to full-atom values): 14057 Å² total; per-residue (Å²): 130,76,72,44,75,46,65,38,39,33,34,59,41,96,87,60,32,27,43,27,37,48,94,81,42,75,45,63,28,15,82,84,40,74,92,23,48,20,20,64,55,32,30,52,42,10,38,52,36,32,44,52,42,42,39,64,59,45,29,40,75,76,68,66,49,48,77,77,42,46,36,41,38,38,39,36,32,28,38,85,76,42,90,82,62,56,32,16,50,49,37,37,39,38,38,38,40,40,23,56,83,62,54,71,71,55,49,52,52,52,50,52,51,23,50,52,59,20,32,51,48,45,32,36,53,66,67,35,48,75,47,79,46,82,42,80,100,131,76,74,46,75,47,64,38,38,33,34,58,42,96,88,62,31,26,43,28,37,48,93,82,44,76,44,62,29,15,80,84,39,76,91,24,48,20,21,62,57,30,29,53,40,9,38,51,35,32,42,52,41,39,39,64,59,46,30,40,76,76,68,67,48,48,78,77,43,46,37,41,36,38,40,34,34,26,38,86,75,41,91,84,64,55,32,16,50,49,37,37,39,37,38,39,39,40,24,55,82,63,54,70,70,55,48,52,50,50,49,52,51,25,51,53,60,20,31,50,49,44,32,36,53,66,66,35,47,76,45,78,48,81,42,80,101

Sequence (274 aa):
MARKEYAFTAKLNPDRTVTGKTPKHELLMDSSATKGPSPLELMMNGLMGCELSVISYYGPKLFGLQLEDLEMKVQAWRDPEPQDEYYGLRKIEIEWFVKSNKSLEEVKEIIKYAHKVCPVFNSLSGRIVIDEKFTLKMARKEYAFTAKLNPDRTVTGKTPKHELLMDSSATKGPSPLELMMNGLMGCELSVISYYGPKLFGLQLEDLEMKVQAWRDPEPQDEYYGLRKIEIEWFVKSNKSLEEVKEIIKYAHKVCPVFNSLSGRIVIDEKFTLK

Nearest PDB structures (foldseek):
  1lql-assembly4_G  TM=9.294E-01  e=1.106E-15  Mycoplasmoides pneumoniae
  2pn2-assembly1_A-2  TM=7.446E-01  e=2.149E-07  Psychrobacter arcticus 273-4
  1nye-assembly1_A  TM=7.300E-01  e=5.618E-07  Escherichia coli
  1nye-assembly3_F  TM=6.963E-01  e=2.777E-07  Escherichia coli
  1nye-assembly2_D  TM=7.051E-01  e=8.795E-07  Escherichia coli